Protein AF-A0A0F8YRE5-F1 (afdb_monomer_lite)

Organism: NCBI:txid412755

pLDDT: mean 84.56, std 7.19, range [59.12, 94.88]

Radius of gyration: 47.28 Å; chains: 1; bounding box: 78×90×131 Å

Sequence (341 aa):
KDYLSDVKKKIDQKIEFINRQISNKSKIPPINFKPQIKKIDDNLEVFDKQLSNINKKTQEIKELFKLKGIDDVDYNMDQVKIYQENIERHNYILNKIKRKQEKQRGIFPSLAGIVDKLLEKIENYKIKINEKWISVKDMNFQLLEQTEIHKDLIKNIEILPEIYFEKKEFYNQIKEFINKIKFRPRGEETTDMRLENTFNISDFKHFVSMIKNQPIITLENDDGEISLREFLTRSEYFNVNMEREFFKSLFKSRSLQKFCKIISKTTFLRKEIQTLSMGERGTLFLRIKLATAAFSLPFIYDQPEDDLDNNFIQNKLVPLFRKLKKYRQIIVATHNANIVV

Secondary structure (DSSP, 8-state):
-HHHHHHHHHHHHHHHHHHHHS-SS-PPPPP--HHHHHHHHHHHHHHHHHHHHHHHHHHHHHHHHHHTT---HHHHHHHHHHHHHHHHHHHHHHHHHHHHHHHHHHHHHHHHHHHHHHHHHHHHHHHHHHHHHHHHHT---SSHHHHHHHHHHHTTEEEEEEEEE-HHHHHHHHHHHB-TTTT--BTTB-HHHHHHHHH---SHHHHHHHHTT-S-EE-TTSSSEE-HHHHTT-GGGBSTT-HHHHHHHTT-HHHHHHHEEEEEEEEETTEEGGGS-HHHHHHHHHHHHHHHTTTSS-EEEE-HHHHS-HHHIIIIIHHHHHHHTTTS-EEEE-S-GGG--

Structure (mmCIF, N/CA/C/O backbone):
data_AF-A0A0F8YRE5-F1
#
_entry.id   AF-A0A0F8YRE5-F1
#
loop_
_atom_site.group_PDB
_atom_site.id
_atom_site.type_symbol
_atom_site.label_atom_id
_atom_site.label_alt_id
_atom_site.label_comp_id
_atom_site.label_asym_id
_atom_site.label_entity_id
_atom_site.label_seq_id
_atom_site.pdbx_PDB_ins_code
_atom_site.Cartn_x
_atom_site.Cartn_y
_atom_site.Cartn_z
_atom_site.occupancy
_atom_site.B_iso_or_equiv
_atom_site.auth_seq_id
_atom_site.auth_comp_id
_atom_site.auth_asym_id
_atom_site.auth_atom_id
_atom_site.pdbx_PDB_model_num
ATOM 1 N N . LYS A 1 1 ? 37.148 -33.859 -67.871 1.00 71.56 1 LYS A N 1
ATOM 2 C CA . LYS A 1 1 ? 37.691 -34.685 -68.981 1.00 71.56 1 LYS A CA 1
ATOM 3 C C . LYS A 1 1 ? 38.457 -35.894 -68.447 1.00 71.56 1 LYS A C 1
ATOM 5 O O . LYS A 1 1 ? 38.212 -36.995 -68.925 1.00 71.56 1 LYS A O 1
ATOM 10 N N . ASP A 1 2 ? 39.281 -35.717 -67.414 1.00 72.38 2 ASP A N 1
ATOM 11 C CA . ASP A 1 2 ? 40.135 -36.777 -66.845 1.00 72.38 2 ASP A CA 1
ATOM 12 C C . ASP A 1 2 ? 39.348 -37.986 -66.335 1.00 72.38 2 ASP A C 1
ATOM 14 O O . ASP A 1 2 ? 39.666 -39.119 -66.677 1.00 72.38 2 ASP A O 1
ATOM 18 N N . TYR A 1 3 ? 38.215 -37.750 -65.669 1.00 75.69 3 TYR A N 1
ATOM 19 C CA . TYR A 1 3 ? 37.340 -38.831 -65.209 1.00 75.69 3 TYR A CA 1
ATOM 20 C C . TYR A 1 3 ? 36.817 -39.732 -66.348 1.00 75.69 3 TYR A C 1
ATOM 22 O O . TYR A 1 3 ? 36.812 -40.953 -66.221 1.00 75.69 3 TYR A O 1
ATOM 30 N N . LEU A 1 4 ? 36.420 -39.159 -67.494 1.00 75.12 4 LEU A N 1
ATOM 31 C CA . LEU A 1 4 ? 35.963 -39.939 -68.658 1.00 75.12 4 LEU A CA 1
ATOM 32 C C . LEU A 1 4 ? 37.115 -40.723 -69.307 1.00 75.12 4 LEU A C 1
ATOM 34 O O . LEU A 1 4 ? 36.902 -41.830 -69.800 1.00 75.12 4 LEU A O 1
ATOM 38 N N . SER A 1 5 ? 38.330 -40.169 -69.282 1.00 73.62 5 SER A N 1
ATOM 39 C CA . SER A 1 5 ? 39.549 -40.842 -69.749 1.00 73.62 5 SER A CA 1
ATOM 40 C C . SER A 1 5 ? 39.898 -42.050 -68.870 1.00 73.62 5 SER A C 1
ATOM 42 O O . SER A 1 5 ? 40.194 -43.133 -69.380 1.00 73.62 5 SER A O 1
ATOM 44 N N . ASP A 1 6 ? 39.771 -41.908 -67.551 1.00 77.38 6 ASP A N 1
ATOM 45 C CA . ASP A 1 6 ? 40.033 -42.986 -66.596 1.00 77.38 6 ASP A CA 1
ATOM 46 C C . ASP A 1 6 ? 38.971 -44.088 -66.648 1.00 77.38 6 ASP A C 1
ATOM 48 O O . ASP A 1 6 ? 39.300 -45.277 -66.613 1.00 77.38 6 ASP A O 1
ATOM 52 N N . VAL A 1 7 ? 37.694 -43.716 -66.789 1.00 77.12 7 VAL A N 1
ATOM 53 C CA . VAL A 1 7 ? 36.597 -44.674 -66.990 1.00 77.12 7 VAL A CA 1
ATOM 54 C C . VAL A 1 7 ? 36.789 -45.440 -68.298 1.00 77.12 7 VAL A C 1
ATOM 56 O O . VAL A 1 7 ? 36.649 -46.663 -68.306 1.00 77.12 7 VAL A O 1
ATOM 59 N N . LYS A 1 8 ? 37.191 -44.757 -69.380 1.00 79.94 8 LYS A N 1
ATOM 60 C CA . LYS A 1 8 ? 37.532 -45.405 -70.650 1.00 79.94 8 LYS A CA 1
ATOM 61 C C . LYS A 1 8 ? 38.621 -46.455 -70.468 1.00 79.94 8 LYS A C 1
ATOM 63 O O . LYS A 1 8 ? 38.408 -47.602 -70.839 1.00 79.94 8 LYS A O 1
ATOM 68 N N . LYS A 1 9 ? 39.753 -46.093 -69.854 1.00 79.81 9 LYS A N 1
ATOM 69 C CA . LYS A 1 9 ? 40.869 -47.025 -69.623 1.00 79.81 9 LYS A CA 1
ATOM 70 C C . LYS A 1 9 ? 40.429 -48.261 -68.841 1.00 79.81 9 LYS A C 1
ATOM 72 O O . LYS A 1 9 ? 40.760 -49.375 -69.233 1.00 79.81 9 LYS A O 1
ATOM 77 N N . LYS A 1 10 ? 39.655 -48.079 -67.766 1.00 80.88 10 LYS A N 1
ATOM 78 C CA . LYS A 1 10 ? 39.171 -49.195 -66.937 1.00 80.88 10 LYS A CA 1
ATOM 79 C C . LYS A 1 10 ? 38.228 -50.127 -67.696 1.00 80.88 10 LYS A C 1
ATOM 81 O O . LYS A 1 10 ? 38.281 -51.338 -67.486 1.00 80.88 10 LYS A O 1
ATOM 86 N N . ILE A 1 11 ? 37.351 -49.589 -68.544 1.00 78.31 11 ILE A N 1
ATOM 87 C CA . ILE A 1 11 ? 36.409 -50.413 -69.308 1.00 78.31 11 ILE A CA 1
ATOM 88 C C . ILE A 1 11 ? 37.105 -51.078 -70.500 1.00 78.31 11 ILE A C 1
ATOM 90 O O . ILE A 1 11 ? 36.902 -52.270 -70.707 1.00 78.31 11 ILE A O 1
ATOM 94 N N . ASP A 1 12 ? 37.985 -50.373 -71.210 1.00 81.12 12 ASP A N 1
ATOM 95 C CA . ASP A 1 12 ? 38.761 -50.936 -72.320 1.00 81.12 12 ASP A CA 1
ATOM 96 C C . ASP A 1 12 ? 39.673 -52.081 -71.843 1.00 81.12 12 ASP A C 1
ATOM 98 O O . ASP A 1 12 ? 39.741 -53.115 -72.500 1.00 81.12 12 ASP A O 1
ATOM 102 N N . GLN A 1 13 ? 40.275 -51.977 -70.650 1.00 82.19 13 GLN A N 1
ATOM 103 C CA . GLN A 1 13 ? 41.026 -53.080 -70.028 1.00 82.19 13 GLN A CA 1
ATOM 104 C C . GLN A 1 13 ? 40.155 -54.316 -69.754 1.00 82.19 13 GLN A C 1
ATOM 106 O O . GLN A 1 13 ? 40.587 -55.449 -69.971 1.00 82.19 13 GLN A O 1
ATOM 111 N N . LYS A 1 14 ? 38.911 -54.117 -69.296 1.00 79.94 14 LYS A N 1
ATOM 112 C CA . LYS A 1 14 ? 37.954 -55.218 -69.095 1.00 79.94 14 LYS A CA 1
ATOM 113 C C . LYS A 1 14 ? 37.500 -55.820 -70.426 1.00 79.94 14 LYS A C 1
ATOM 115 O O . LYS A 1 14 ? 37.398 -57.039 -70.532 1.00 79.94 14 LYS A O 1
ATOM 120 N N . ILE A 1 15 ? 37.264 -54.986 -71.437 1.00 79.94 15 ILE A N 1
ATOM 121 C CA . ILE A 1 15 ? 36.920 -55.412 -72.798 1.00 79.94 15 ILE A CA 1
ATOM 122 C C . ILE A 1 15 ? 38.065 -56.231 -73.405 1.00 79.94 15 ILE A C 1
ATOM 124 O O . ILE A 1 15 ? 37.818 -57.290 -73.975 1.00 79.94 15 ILE A O 1
ATOM 128 N N . GLU A 1 16 ? 39.320 -55.807 -73.235 1.00 81.12 16 GLU A N 1
ATOM 129 C CA . GLU A 1 16 ? 40.496 -56.568 -73.667 1.00 81.12 16 GLU A CA 1
ATOM 130 C C . GLU A 1 16 ? 40.614 -57.916 -72.958 1.00 81.12 16 GLU A C 1
ATOM 132 O O . GLU A 1 16 ? 40.886 -58.921 -73.615 1.00 81.12 16 GLU A O 1
ATOM 137 N N . PHE A 1 17 ? 40.382 -57.961 -71.642 1.00 80.62 17 PHE A N 1
ATOM 138 C CA . PHE A 1 17 ? 40.386 -59.210 -70.882 1.00 80.62 17 PHE A CA 1
ATOM 139 C C . PHE A 1 17 ? 39.353 -60.208 -71.429 1.00 80.62 17 PHE A C 1
ATOM 141 O O . PHE A 1 17 ? 39.695 -61.356 -71.708 1.00 80.62 17 PHE A O 1
ATOM 148 N N . ILE A 1 18 ? 38.118 -59.754 -71.662 1.00 77.81 18 ILE A N 1
ATOM 149 C CA . ILE A 1 18 ? 37.036 -60.580 -72.219 1.00 77.81 18 ILE A CA 1
ATOM 150 C C . ILE A 1 18 ? 37.369 -61.015 -73.655 1.00 77.81 18 ILE A C 1
ATOM 152 O O . ILE A 1 18 ? 37.247 -62.188 -73.998 1.00 77.81 18 ILE A O 1
ATOM 156 N N . ASN A 1 19 ? 37.875 -60.104 -74.490 1.00 80.62 19 ASN A N 1
ATOM 157 C CA . ASN A 1 19 ? 38.243 -60.392 -75.878 1.00 80.62 19 ASN A CA 1
ATOM 158 C C . ASN A 1 19 ? 39.388 -61.407 -76.027 1.00 80.62 19 ASN A C 1
ATOM 160 O O . ASN A 1 19 ? 39.497 -62.028 -77.084 1.00 80.62 19 ASN A O 1
ATOM 164 N N . ARG A 1 20 ? 40.247 -61.581 -75.011 1.00 79.38 20 ARG A N 1
ATOM 165 C CA . ARG A 1 20 ? 41.299 -62.617 -74.997 1.00 79.38 20 ARG A CA 1
ATOM 166 C C . ARG A 1 20 ? 40.746 -64.024 -74.763 1.00 79.38 20 ARG A C 1
ATOM 168 O O . ARG A 1 20 ? 41.397 -64.984 -75.154 1.00 79.38 20 ARG A O 1
ATOM 175 N N . GLN A 1 21 ? 39.567 -64.145 -74.155 1.00 77.88 21 GLN A N 1
ATOM 176 C CA . GLN A 1 21 ? 38.924 -65.429 -73.859 1.00 77.88 21 GLN A CA 1
ATOM 177 C C . GLN A 1 21 ? 37.979 -65.909 -74.974 1.00 77.88 21 GLN A C 1
ATOM 179 O O . GLN A 1 21 ? 37.488 -67.032 -74.916 1.00 77.88 21 GLN A O 1
ATOM 184 N N . ILE A 1 22 ? 37.727 -65.088 -76.001 1.00 76.25 22 ILE A N 1
ATOM 185 C CA . ILE A 1 22 ? 36.799 -65.405 -77.094 1.00 76.25 22 ILE A CA 1
ATOM 186 C C . ILE A 1 22 ? 37.580 -65.886 -78.329 1.00 76.25 22 ILE A C 1
ATOM 188 O O . ILE A 1 22 ? 38.294 -65.116 -78.977 1.00 76.25 22 ILE A O 1
ATOM 192 N N . SER A 1 23 ? 37.409 -67.160 -78.696 1.00 59.12 23 SER A N 1
ATOM 193 C CA . SER A 1 23 ? 37.998 -67.771 -79.896 1.00 59.12 23 SER A CA 1
ATOM 194 C C . SER A 1 23 ? 37.224 -67.368 -81.158 1.00 59.12 23 SER A C 1
ATOM 196 O O . SER A 1 23 ? 36.213 -67.964 -81.504 1.00 59.12 23 SER A O 1
ATOM 198 N N . ASN A 1 24 ? 37.718 -66.314 -81.817 1.00 63.72 24 ASN A N 1
ATOM 199 C CA . ASN A 1 24 ? 37.440 -65.878 -83.192 1.00 63.72 24 ASN A CA 1
ATOM 200 C C . ASN A 1 24 ? 36.006 -66.086 -83.722 1.00 63.72 24 ASN A C 1
ATOM 202 O O . ASN A 1 24 ? 35.738 -67.078 -84.398 1.00 63.72 24 ASN A O 1
ATOM 206 N N . LYS A 1 25 ? 35.157 -65.053 -83.559 1.00 64.25 25 LYS A N 1
ATOM 207 C CA . LYS A 1 25 ? 34.390 -64.473 -84.692 1.00 64.25 25 LYS A CA 1
ATOM 208 C C . LYS A 1 25 ? 33.690 -63.122 -84.449 1.00 64.25 25 LYS A C 1
ATOM 210 O O . LYS A 1 25 ? 33.226 -62.543 -85.421 1.00 64.25 25 LYS A O 1
ATOM 215 N N . SER A 1 26 ? 33.689 -62.540 -83.243 1.00 62.50 26 SER A N 1
ATOM 216 C CA . SER A 1 26 ? 33.338 -61.112 -83.069 1.00 62.50 26 SER A CA 1
ATOM 217 C C . SER A 1 26 ? 33.895 -60.537 -81.760 1.00 62.50 26 SER A C 1
ATOM 219 O O . SER A 1 26 ? 33.387 -60.848 -80.686 1.00 62.50 26 SER A O 1
ATOM 221 N N . LYS A 1 27 ? 34.968 -59.735 -81.829 1.00 74.25 27 LYS A N 1
ATOM 222 C CA . LYS A 1 27 ? 35.550 -59.053 -80.655 1.00 74.25 27 LYS A CA 1
ATOM 223 C C . LYS A 1 27 ? 34.757 -57.788 -80.324 1.00 74.25 27 LYS A C 1
ATOM 225 O O . LYS A 1 27 ? 34.338 -57.065 -81.224 1.00 74.25 27 LYS A O 1
ATOM 230 N N . ILE A 1 28 ? 34.599 -57.497 -79.037 1.00 75.69 28 ILE A N 1
ATOM 231 C CA . ILE A 1 28 ? 33.934 -56.290 -78.540 1.00 75.69 28 ILE A CA 1
ATOM 232 C C . ILE A 1 28 ? 34.832 -55.073 -78.836 1.00 75.69 28 ILE A C 1
ATOM 234 O O . ILE A 1 28 ? 36.003 -55.086 -78.445 1.00 75.69 28 ILE A O 1
ATOM 238 N N . PRO A 1 29 ? 34.335 -54.024 -79.514 1.00 77.06 29 PRO A N 1
ATOM 239 C CA . PRO A 1 29 ? 35.121 -52.827 -79.786 1.00 77.06 29 PRO A CA 1
ATOM 240 C C . PRO A 1 29 ? 35.368 -52.004 -78.507 1.00 77.06 29 PRO A C 1
ATOM 242 O O . PRO A 1 29 ? 34.529 -52.007 -77.604 1.00 77.06 29 PRO A O 1
ATOM 245 N N . PRO A 1 30 ? 36.490 -51.265 -78.429 1.00 75.44 30 PRO A N 1
ATOM 246 C CA . PRO A 1 30 ? 36.768 -50.373 -77.308 1.00 75.44 30 PRO A CA 1
ATOM 247 C C . PRO A 1 30 ? 35.780 -49.202 -77.273 1.00 75.44 30 PRO A C 1
ATOM 249 O O . PRO A 1 30 ? 35.263 -48.757 -78.305 1.00 75.44 30 PRO A O 1
ATOM 252 N N . ILE A 1 31 ? 35.541 -48.661 -76.081 1.00 80.00 31 ILE A N 1
ATOM 253 C CA . ILE A 1 31 ? 34.603 -47.558 -75.891 1.00 80.00 31 ILE A CA 1
ATOM 254 C C . ILE A 1 31 ? 35.183 -46.263 -76.461 1.00 80.00 31 ILE A C 1
ATOM 256 O O . ILE A 1 31 ? 36.317 -45.858 -76.190 1.00 80.00 31 ILE A O 1
ATOM 260 N N . ASN A 1 32 ? 34.369 -45.550 -77.238 1.00 80.38 32 ASN A N 1
ATOM 261 C CA . ASN A 1 32 ? 34.767 -44.298 -77.861 1.00 80.38 32 ASN A CA 1
ATOM 262 C C . ASN A 1 32 ? 33.981 -43.102 -77.308 1.00 80.38 32 ASN A C 1
ATOM 264 O O . ASN A 1 32 ? 32.894 -42.793 -77.786 1.00 80.38 32 ASN A O 1
ATOM 268 N N . PHE A 1 33 ? 34.579 -42.379 -76.357 1.00 80.62 33 PHE A N 1
ATOM 269 C CA . PHE A 1 33 ? 34.038 -41.115 -75.837 1.00 80.62 33 PHE A CA 1
ATOM 270 C C . PHE A 1 33 ? 34.464 -39.866 -76.633 1.00 80.62 33 PHE A C 1
ATOM 272 O O . PHE A 1 33 ? 34.244 -38.745 -76.173 1.00 80.62 33 PHE A O 1
ATOM 279 N N . LYS A 1 34 ? 35.094 -40.009 -77.814 1.00 79.19 34 LYS A N 1
ATOM 280 C CA . LYS A 1 34 ? 35.514 -38.854 -78.637 1.00 79.19 34 LYS A CA 1
ATOM 281 C C . LYS A 1 34 ? 34.371 -37.862 -78.921 1.00 79.19 34 LYS A C 1
ATOM 283 O O . LYS A 1 34 ? 34.635 -36.667 -78.808 1.00 79.19 34 LYS A O 1
ATOM 288 N N . PRO A 1 35 ? 33.131 -38.288 -79.247 1.00 81.44 35 PRO A N 1
ATOM 289 C CA . PRO A 1 35 ? 32.030 -37.351 -79.488 1.00 81.44 35 PRO A CA 1
ATOM 290 C C . PRO A 1 35 ? 31.683 -36.506 -78.253 1.00 81.44 35 PRO A C 1
ATOM 292 O O . PRO A 1 35 ? 31.474 -35.301 -78.365 1.00 81.44 35 PRO A O 1
ATOM 295 N N . GLN A 1 36 ? 31.662 -37.123 -77.069 1.00 81.56 36 GLN A N 1
ATOM 296 C CA . GLN A 1 36 ? 31.321 -36.466 -75.807 1.00 81.56 36 GLN A CA 1
ATOM 297 C C . GLN A 1 36 ? 32.429 -35.514 -75.354 1.00 81.56 36 GLN A C 1
ATOM 299 O O . GLN A 1 36 ? 32.131 -34.400 -74.936 1.00 81.56 36 GLN A O 1
ATOM 304 N N . ILE A 1 37 ? 33.699 -35.920 -75.476 1.00 80.81 37 ILE A N 1
ATOM 305 C CA . ILE A 1 37 ? 34.841 -35.046 -75.172 1.00 80.81 37 ILE A CA 1
ATOM 306 C C . ILE A 1 37 ? 34.821 -33.833 -76.102 1.00 80.81 37 ILE A C 1
ATOM 308 O O . ILE A 1 37 ? 34.884 -32.713 -75.617 1.00 80.81 37 ILE A O 1
ATOM 312 N N . LYS A 1 38 ? 34.612 -34.034 -77.410 1.00 83.62 38 LYS A N 1
ATOM 313 C CA . LYS A 1 38 ? 34.511 -32.926 -78.366 1.00 83.62 38 LYS A CA 1
ATOM 314 C C . LYS A 1 38 ? 33.407 -31.933 -77.986 1.00 83.62 38 LYS A C 1
ATOM 316 O O . LYS A 1 38 ? 33.638 -30.735 -78.007 1.00 83.62 38 LYS A O 1
ATOM 321 N N . LYS A 1 39 ? 32.231 -32.414 -77.564 1.00 85.81 39 LYS A N 1
ATOM 322 C CA . LYS A 1 39 ? 31.138 -31.517 -77.162 1.00 85.81 39 LYS A CA 1
ATOM 323 C C . LYS A 1 39 ? 31.411 -30.769 -75.851 1.00 85.81 39 LYS A C 1
ATOM 325 O O . LYS A 1 39 ? 30.955 -29.641 -75.691 1.00 85.81 39 LYS A O 1
ATOM 330 N N . ILE A 1 40 ? 32.147 -31.382 -74.923 1.00 82.75 40 ILE A N 1
ATOM 331 C CA . ILE A 1 40 ? 32.626 -30.706 -73.708 1.00 82.75 40 ILE A CA 1
ATOM 332 C C . ILE A 1 40 ? 33.605 -29.590 -74.082 1.00 82.75 40 ILE A C 1
ATOM 334 O O . ILE A 1 40 ? 33.519 -28.506 -73.516 1.00 82.75 40 ILE A O 1
ATOM 338 N N . ASP A 1 41 ? 34.494 -29.839 -75.041 1.00 84.25 41 ASP A N 1
ATOM 339 C CA . ASP A 1 41 ? 35.491 -28.872 -75.507 1.00 84.25 41 ASP A CA 1
ATOM 340 C C . ASP A 1 41 ? 34.817 -27.677 -76.185 1.00 84.25 41 ASP A C 1
ATOM 342 O O . ASP A 1 41 ? 35.083 -26.541 -75.800 1.00 84.25 41 ASP A O 1
ATOM 346 N N . ASP A 1 42 ? 33.858 -27.934 -77.081 1.00 85.38 42 ASP A N 1
ATOM 347 C CA . ASP A 1 42 ? 33.055 -26.886 -77.721 1.00 85.38 42 ASP A CA 1
ATOM 348 C C . ASP A 1 42 ? 32.344 -26.000 -76.676 1.00 85.38 42 ASP A C 1
ATOM 350 O O . ASP A 1 42 ? 32.293 -24.778 -76.806 1.00 85.38 42 ASP A O 1
ATOM 354 N N . ASN A 1 43 ? 31.786 -26.601 -75.617 1.00 85.94 43 ASN A N 1
ATOM 355 C CA . ASN A 1 43 ? 31.097 -25.853 -74.562 1.00 85.94 43 ASN A CA 1
ATOM 356 C C . ASN A 1 43 ? 32.069 -25.044 -73.692 1.00 85.94 43 ASN A C 1
ATOM 358 O O . ASN A 1 43 ? 31.738 -23.928 -73.298 1.00 85.94 43 ASN A O 1
ATOM 362 N N . LEU A 1 44 ? 33.253 -25.587 -73.393 1.00 85.06 44 LEU A N 1
ATOM 363 C CA . LEU A 1 44 ? 34.293 -24.856 -72.668 1.00 85.06 44 LEU A CA 1
ATOM 364 C C . LEU A 1 44 ? 34.755 -23.635 -73.465 1.00 85.06 44 LEU A C 1
ATOM 366 O O . LEU A 1 44 ? 34.814 -22.552 -72.897 1.00 85.06 44 LEU A O 1
ATOM 370 N N . GLU A 1 45 ? 34.948 -23.758 -74.781 1.00 86.38 45 GLU A N 1
ATOM 371 C CA . GLU A 1 45 ? 35.277 -22.604 -75.628 1.00 86.38 45 GLU A CA 1
ATOM 372 C C . GLU A 1 45 ? 34.182 -21.527 -75.618 1.00 86.38 45 GLU A C 1
ATOM 374 O O . GLU A 1 45 ? 34.478 -20.329 -75.639 1.00 86.38 45 GLU A O 1
ATOM 379 N N . VAL A 1 46 ? 32.905 -21.925 -75.582 1.00 88.31 46 VAL A N 1
ATOM 380 C CA . VAL A 1 46 ? 31.787 -20.977 -75.457 1.00 88.31 46 VAL A CA 1
ATOM 381 C C . VAL A 1 46 ? 31.832 -20.259 -74.107 1.00 88.31 46 VAL A C 1
ATOM 383 O O . VAL A 1 46 ? 31.677 -19.036 -74.070 1.00 88.31 46 VAL A O 1
ATOM 386 N N . PHE A 1 47 ? 32.074 -20.982 -73.012 1.00 85.88 47 PHE A N 1
ATOM 387 C CA . PHE A 1 47 ? 32.189 -20.379 -71.683 1.00 85.88 47 PHE A CA 1
ATOM 388 C C . PHE A 1 47 ? 33.411 -19.469 -71.560 1.00 85.88 47 PHE A C 1
ATOM 390 O O . PHE A 1 47 ? 33.284 -18.372 -71.020 1.00 85.88 47 PHE A O 1
ATOM 397 N N . ASP A 1 48 ? 34.554 -19.854 -72.124 1.00 85.56 48 ASP A N 1
ATOM 398 C CA . ASP A 1 48 ? 35.768 -19.035 -72.127 1.00 85.56 48 ASP A CA 1
ATOM 399 C C . ASP A 1 48 ? 35.555 -17.733 -72.910 1.00 85.56 48 ASP A C 1
ATOM 401 O O . ASP A 1 48 ? 35.944 -16.653 -72.456 1.00 85.56 48 ASP A O 1
ATOM 405 N N . LYS A 1 49 ? 34.841 -17.792 -74.045 1.00 85.06 49 LYS A N 1
ATOM 406 C CA . LYS A 1 49 ? 34.426 -16.589 -74.786 1.00 85.06 49 LYS A CA 1
ATOM 407 C C . LYS A 1 49 ? 33.488 -15.701 -73.967 1.00 85.06 49 LYS A C 1
ATOM 409 O O . LYS A 1 49 ? 33.636 -14.479 -73.992 1.00 85.06 49 LYS A O 1
ATOM 414 N N . GLN A 1 50 ? 32.536 -16.281 -73.235 1.00 87.44 50 GLN A N 1
ATOM 415 C CA . GLN A 1 50 ? 31.634 -15.519 -72.364 1.00 87.44 50 GLN A CA 1
ATOM 416 C C . GLN A 1 50 ? 32.384 -14.858 -71.200 1.00 87.44 50 GLN A C 1
ATOM 418 O O . GLN A 1 50 ? 32.185 -13.669 -70.957 1.00 87.44 50 GLN A O 1
ATOM 423 N N . LEU A 1 51 ? 33.282 -15.586 -70.535 1.00 85.12 51 LEU A N 1
ATOM 424 C CA . LEU A 1 51 ? 34.150 -15.077 -69.470 1.00 85.12 51 LEU A CA 1
ATOM 425 C C . 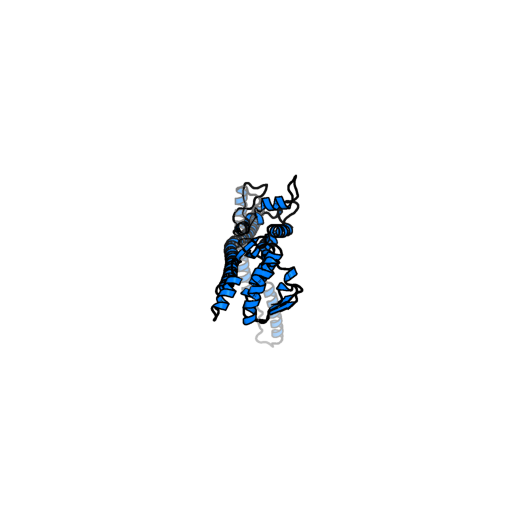LEU A 1 51 ? 35.045 -13.941 -69.963 1.00 85.12 51 LEU A C 1
ATOM 427 O O . LEU A 1 51 ? 35.124 -12.897 -69.320 1.00 85.12 51 LEU A O 1
ATOM 431 N N . SER A 1 52 ? 35.664 -14.106 -71.133 1.00 81.50 52 SER A N 1
ATOM 432 C CA . SER A 1 52 ? 36.481 -13.062 -71.754 1.00 81.50 52 SER A CA 1
ATOM 433 C C . SER A 1 52 ? 35.665 -11.796 -72.033 1.00 81.50 52 SER A C 1
ATOM 435 O O . SER A 1 52 ? 36.104 -10.693 -71.710 1.00 81.50 52 SER A O 1
ATOM 437 N N . ASN A 1 53 ? 34.440 -11.942 -72.548 1.00 84.44 53 ASN A N 1
ATOM 438 C CA . ASN A 1 53 ? 33.557 -10.808 -72.819 1.00 84.44 53 ASN A CA 1
ATOM 439 C C . ASN A 1 53 ? 33.107 -10.093 -71.531 1.00 84.44 53 ASN A C 1
ATOM 441 O O . ASN A 1 53 ? 33.057 -8.866 -71.487 1.00 84.44 53 ASN A O 1
ATOM 445 N N . ILE A 1 54 ? 32.807 -10.847 -70.469 1.00 82.38 54 ILE A N 1
ATOM 446 C CA . ILE A 1 54 ? 32.467 -10.282 -69.156 1.00 82.38 54 ILE A CA 1
ATOM 447 C C . ILE A 1 54 ? 33.662 -9.513 -68.587 1.00 82.38 54 ILE A C 1
ATOM 449 O O . ILE A 1 54 ? 33.507 -8.355 -68.214 1.00 82.38 54 ILE A O 1
ATOM 453 N N . ASN A 1 55 ? 34.857 -10.106 -68.601 1.00 79.44 55 ASN A N 1
ATOM 454 C CA . ASN A 1 55 ? 36.072 -9.463 -68.100 1.00 79.44 55 ASN A CA 1
ATOM 455 C C . ASN A 1 55 ? 36.401 -8.177 -68.861 1.00 79.44 55 ASN A C 1
ATOM 457 O O . ASN A 1 55 ? 36.772 -7.178 -68.245 1.00 79.44 55 ASN A O 1
ATOM 461 N N . LYS A 1 56 ? 36.211 -8.177 -70.185 1.00 81.81 56 LYS A N 1
ATOM 462 C CA . LYS A 1 56 ? 36.416 -6.989 -71.014 1.00 81.81 56 LYS A CA 1
ATOM 463 C C . LYS A 1 56 ? 35.450 -5.865 -70.634 1.00 81.81 56 LYS A C 1
ATOM 465 O O . LYS A 1 56 ? 35.889 -4.749 -70.385 1.00 81.81 56 LYS A O 1
ATOM 470 N N . LYS A 1 57 ? 34.158 -6.173 -70.475 1.00 80.31 57 LYS A N 1
ATOM 471 C CA . LYS A 1 57 ? 33.164 -5.201 -69.988 1.00 80.31 57 LYS A CA 1
ATOM 472 C C . LYS A 1 57 ? 33.499 -4.679 -68.590 1.00 80.31 57 LYS A C 1
ATOM 474 O O . LYS A 1 57 ? 33.341 -3.493 -68.325 1.00 80.31 57 LYS A O 1
ATOM 479 N N . THR A 1 58 ? 33.976 -5.538 -67.690 1.00 76.75 58 THR A N 1
ATOM 480 C CA . THR A 1 58 ? 34.414 -5.123 -66.351 1.00 76.75 58 THR A CA 1
ATOM 481 C C . THR A 1 58 ? 35.605 -4.164 -66.417 1.00 76.75 58 THR A C 1
ATOM 483 O O . THR A 1 58 ? 35.627 -3.186 -65.673 1.00 76.75 58 THR A O 1
ATOM 486 N N . GLN A 1 59 ? 36.569 -4.398 -67.312 1.00 77.88 59 GLN A N 1
ATOM 487 C CA . GLN A 1 59 ? 37.688 -3.477 -67.536 1.00 77.88 59 GLN A CA 1
ATOM 488 C C . GLN A 1 59 ? 37.228 -2.138 -68.120 1.00 77.88 59 GLN A C 1
ATOM 490 O O . GLN A 1 59 ? 37.597 -1.102 -67.577 1.00 77.88 59 GLN A O 1
ATOM 495 N N . GLU A 1 60 ? 36.362 -2.148 -69.137 1.00 80.25 60 GLU A N 1
ATOM 496 C CA . GLU A 1 60 ? 35.787 -0.928 -69.728 1.00 80.25 60 GLU A CA 1
ATOM 497 C C . GLU A 1 60 ? 35.065 -0.075 -68.669 1.00 80.25 60 GLU A C 1
ATOM 499 O O . GLU A 1 60 ? 35.229 1.143 -68.610 1.00 80.25 60 GLU A O 1
ATOM 504 N N . ILE A 1 61 ? 34.313 -0.715 -67.768 1.00 76.69 61 ILE A N 1
ATOM 505 C CA . ILE A 1 61 ? 33.649 -0.035 -66.649 1.00 76.69 61 ILE A CA 1
ATOM 506 C C . ILE A 1 61 ? 34.677 0.571 -65.681 1.00 76.69 61 ILE A C 1
ATOM 508 O O . ILE A 1 61 ? 34.528 1.727 -65.285 1.00 76.69 61 ILE A O 1
ATOM 512 N N . LYS A 1 62 ? 35.734 -0.166 -65.312 1.00 73.56 62 LYS A N 1
ATOM 513 C CA . LYS A 1 62 ? 36.803 0.348 -64.434 1.00 73.56 62 LYS A CA 1
ATOM 514 C C . LYS A 1 62 ? 37.534 1.541 -65.054 1.00 73.56 62 LYS A C 1
ATOM 516 O O . LYS A 1 62 ? 37.816 2.508 -64.352 1.00 73.56 62 LYS A O 1
ATOM 521 N N . GLU A 1 63 ? 37.799 1.510 -66.357 1.00 74.56 63 GLU A N 1
ATOM 522 C CA . GLU A 1 63 ? 38.414 2.628 -67.082 1.00 74.56 63 GLU A CA 1
ATOM 523 C C . GLU A 1 63 ? 37.501 3.861 -67.135 1.00 74.56 63 GLU A C 1
ATOM 525 O O . GLU A 1 63 ? 37.964 4.975 -66.892 1.00 74.56 63 GLU A O 1
ATOM 530 N N . LEU A 1 64 ? 36.193 3.680 -67.352 1.00 78.62 64 LEU A N 1
ATOM 531 C CA . LEU A 1 64 ? 35.207 4.768 -67.287 1.00 78.62 64 LEU A CA 1
ATOM 532 C C . LEU A 1 64 ? 35.170 5.452 -65.913 1.00 78.62 64 LEU A C 1
ATOM 534 O O . LEU A 1 64 ? 34.986 6.668 -65.836 1.00 78.62 64 LEU A O 1
ATOM 538 N N . PHE A 1 65 ? 35.336 4.693 -64.828 1.00 73.19 65 PHE A N 1
ATOM 539 C CA . PHE A 1 65 ? 35.419 5.251 -63.477 1.00 73.19 65 PHE A CA 1
ATOM 540 C C . PHE A 1 65 ? 36.745 5.982 -63.221 1.00 73.19 65 PHE A C 1
ATOM 542 O O . PHE A 1 65 ? 36.717 7.070 -62.641 1.00 73.19 65 PHE A O 1
ATOM 549 N N . LYS A 1 66 ? 37.873 5.471 -63.735 1.00 71.88 66 LYS A N 1
ATOM 550 C CA . LYS A 1 66 ? 39.167 6.178 -63.698 1.00 71.88 66 LYS A CA 1
ATOM 551 C C . LYS A 1 66 ? 39.120 7.512 -64.439 1.00 71.88 66 LYS A C 1
ATOM 553 O O . LYS A 1 66 ? 39.573 8.521 -63.911 1.00 71.88 66 LYS A O 1
ATOM 558 N N . LEU A 1 67 ? 38.488 7.558 -65.615 1.00 72.75 67 LEU A N 1
ATOM 559 C CA . LEU A 1 67 ? 38.286 8.797 -66.382 1.00 72.75 67 LEU A CA 1
ATOM 560 C C . LEU A 1 67 ? 37.448 9.845 -65.633 1.00 72.75 67 LEU A C 1
ATOM 562 O O . LEU A 1 67 ? 37.575 11.038 -65.893 1.00 72.75 67 LEU A O 1
ATOM 566 N N . LYS A 1 68 ? 36.602 9.411 -64.694 1.00 75.31 68 LYS A N 1
ATOM 567 C CA . LYS A 1 68 ? 35.821 10.285 -63.808 1.00 75.31 68 LYS A CA 1
ATOM 568 C C . LYS A 1 68 ? 36.553 10.647 -62.505 1.00 75.31 68 LYS A C 1
ATOM 570 O O . LYS A 1 68 ? 35.940 11.259 -61.635 1.00 75.31 68 LYS A O 1
ATOM 575 N N . GLY A 1 69 ? 37.835 10.294 -62.375 1.00 69.12 69 GLY A N 1
ATOM 576 C CA . GLY A 1 69 ? 38.686 10.633 -61.230 1.00 69.12 69 GLY A CA 1
ATOM 577 C C . GLY A 1 69 ? 38.597 9.669 -60.042 1.00 69.12 69 GLY A C 1
ATOM 578 O O . GLY A 1 69 ? 38.962 10.051 -58.935 1.00 69.12 69 GLY A O 1
ATOM 579 N N . ILE A 1 70 ? 38.088 8.444 -60.236 1.00 68.62 70 ILE A N 1
ATOM 580 C CA . ILE A 1 70 ? 38.005 7.413 -59.189 1.00 68.62 70 ILE A CA 1
ATOM 581 C C . ILE A 1 70 ? 39.019 6.309 -59.508 1.00 68.62 70 ILE A C 1
ATOM 583 O O . ILE A 1 70 ? 38.759 5.442 -60.342 1.00 68.62 70 ILE A O 1
ATOM 587 N N . ASP A 1 71 ? 40.176 6.348 -58.845 1.00 63.16 71 ASP A N 1
ATOM 588 C CA . ASP A 1 71 ? 41.315 5.478 -59.177 1.00 63.16 71 ASP A CA 1
ATOM 589 C C . ASP A 1 71 ? 41.167 4.028 -58.690 1.00 63.16 71 ASP A C 1
ATOM 591 O O . ASP A 1 71 ? 41.560 3.103 -59.408 1.00 63.16 71 ASP A O 1
ATOM 595 N N . ASP A 1 72 ? 40.571 3.815 -57.509 1.00 68.56 72 ASP A N 1
ATOM 596 C CA . ASP A 1 72 ? 40.494 2.497 -56.860 1.00 68.56 72 ASP A CA 1
ATOM 597 C C . ASP A 1 72 ? 39.044 2.033 -56.649 1.00 68.56 72 ASP A C 1
ATOM 599 O O . ASP A 1 72 ? 38.466 2.081 -55.560 1.00 68.56 72 ASP A O 1
ATOM 603 N N . VAL A 1 73 ? 38.398 1.662 -57.754 1.00 70.06 73 VAL A N 1
ATOM 604 C CA . VAL A 1 73 ? 36.986 1.247 -57.780 1.00 70.06 73 VAL A CA 1
ATOM 605 C C . VAL A 1 73 ? 36.757 -0.016 -56.952 1.00 70.06 73 VAL A C 1
ATOM 607 O O . VAL A 1 73 ? 35.741 -0.103 -56.273 1.00 70.06 73 VAL A O 1
ATOM 610 N N . ASP A 1 74 ? 37.690 -0.970 -56.973 1.00 69.00 74 ASP A N 1
ATOM 611 C CA . ASP A 1 74 ? 37.548 -2.231 -56.237 1.00 69.00 74 ASP A CA 1
ATOM 612 C C . ASP A 1 74 ? 37.555 -1.978 -54.725 1.00 69.00 74 ASP A C 1
ATOM 614 O O . ASP A 1 74 ? 36.621 -2.385 -54.033 1.00 69.00 74 ASP A O 1
ATOM 618 N N . TYR A 1 75 ? 38.524 -1.199 -54.229 1.00 72.94 75 TYR A N 1
ATOM 619 C CA . TYR A 1 75 ? 38.560 -0.798 -52.824 1.00 72.94 75 TYR A CA 1
ATOM 620 C C . TYR A 1 75 ? 37.300 -0.025 -52.416 1.00 72.94 75 TYR A C 1
ATOM 622 O O . TYR A 1 75 ? 36.697 -0.320 -51.386 1.00 72.94 75 TYR A O 1
ATOM 630 N N . ASN A 1 76 ? 36.851 0.937 -53.229 1.00 72.56 76 ASN A N 1
ATOM 631 C CA . ASN A 1 76 ? 35.641 1.706 -52.929 1.00 72.56 76 ASN A CA 1
ATOM 632 C C . ASN A 1 76 ? 34.381 0.831 -52.902 1.00 72.56 76 ASN A C 1
ATOM 634 O O . ASN A 1 76 ? 33.520 1.039 -52.050 1.00 72.56 76 ASN A O 1
ATOM 638 N N . MET A 1 77 ? 34.272 -0.157 -53.791 1.00 73.19 77 MET A N 1
ATOM 639 C CA . MET A 1 77 ? 33.153 -1.102 -53.808 1.00 73.19 77 MET A CA 1
ATOM 640 C C . MET A 1 77 ? 33.174 -2.036 -52.594 1.00 73.19 77 MET A C 1
ATOM 642 O O . MET A 1 77 ? 32.121 -2.274 -51.997 1.00 73.19 77 MET A O 1
ATOM 646 N N . ASP A 1 78 ? 34.354 -2.496 -52.174 1.00 75.94 78 ASP A N 1
ATOM 647 C CA . ASP A 1 78 ? 34.514 -3.259 -50.935 1.00 75.94 78 ASP A CA 1
ATOM 648 C C . ASP A 1 78 ? 34.144 -2.412 -49.709 1.00 75.94 78 ASP A C 1
ATOM 650 O O . ASP A 1 78 ? 33.404 -2.873 -48.838 1.00 75.94 78 ASP A O 1
ATOM 654 N N . GLN A 1 79 ? 34.562 -1.143 -49.666 1.00 74.56 79 GLN A N 1
ATOM 655 C CA . GLN A 1 79 ? 34.155 -0.212 -48.613 1.00 74.56 79 GLN A CA 1
ATOM 656 C C . GLN A 1 79 ? 32.643 0.033 -48.623 1.00 74.56 79 GLN A C 1
ATOM 658 O O . GLN A 1 79 ? 32.015 -0.027 -47.569 1.00 74.56 79 GLN A O 1
ATOM 663 N N . VAL A 1 80 ? 32.023 0.252 -49.788 1.00 78.69 80 VAL A N 1
ATOM 664 C CA . VAL A 1 80 ? 30.562 0.406 -49.912 1.00 78.69 80 VAL A CA 1
ATOM 665 C C . VAL A 1 80 ? 29.845 -0.824 -49.368 1.00 78.69 80 VAL A C 1
ATOM 667 O O . VAL A 1 80 ? 28.879 -0.675 -48.621 1.00 78.69 80 VAL A O 1
ATOM 670 N N . LYS A 1 81 ? 30.336 -2.029 -49.670 1.00 79.50 81 LYS A N 1
ATOM 671 C CA . LYS A 1 81 ? 29.780 -3.276 -49.140 1.00 79.50 81 LYS A CA 1
ATOM 672 C C . LYS A 1 81 ? 29.915 -3.359 -47.616 1.00 79.50 81 LYS A C 1
ATOM 674 O O . LYS A 1 81 ? 28.933 -3.648 -46.938 1.00 79.50 81 LYS A O 1
ATOM 679 N N . ILE A 1 82 ? 31.083 -3.025 -47.065 1.00 81.38 82 ILE A N 1
ATOM 680 C CA . ILE A 1 82 ? 31.311 -2.972 -45.611 1.00 81.38 82 ILE A CA 1
ATOM 681 C C . ILE A 1 82 ? 30.375 -1.951 -44.946 1.00 81.38 82 ILE A C 1
ATOM 683 O O . ILE A 1 82 ? 29.767 -2.239 -43.912 1.00 81.38 82 ILE A O 1
ATOM 687 N N . TYR A 1 83 ? 30.217 -0.761 -45.530 1.00 83.62 83 TYR A N 1
ATOM 688 C CA . TYR A 1 83 ? 29.303 0.256 -45.015 1.00 83.62 83 TYR A CA 1
ATOM 689 C C . TYR A 1 83 ? 27.844 -0.192 -45.101 1.00 83.62 83 TYR A C 1
ATOM 691 O O . TYR A 1 83 ? 27.108 0.017 -44.141 1.00 83.62 83 TYR A O 1
ATOM 699 N N . GLN A 1 84 ? 27.427 -0.849 -46.186 1.00 84.94 84 GLN A N 1
ATOM 700 C CA . GLN A 1 84 ? 26.084 -1.420 -46.318 1.00 84.94 84 GLN A CA 1
ATOM 701 C C . GLN A 1 84 ? 25.814 -2.476 -45.242 1.00 84.94 84 GLN A C 1
ATOM 703 O O . GLN A 1 84 ? 24.821 -2.366 -44.526 1.00 84.94 84 GLN A O 1
ATOM 708 N N . GLU A 1 85 ? 26.726 -3.431 -45.044 1.00 87.50 85 GLU A N 1
ATOM 709 C CA . GLU A 1 85 ? 26.607 -4.449 -43.993 1.00 87.50 85 GLU A CA 1
ATOM 710 C C . GLU A 1 85 ? 26.537 -3.818 -42.593 1.00 87.50 85 GLU A C 1
ATOM 712 O O . GLU A 1 85 ? 25.737 -4.224 -41.742 1.00 87.50 85 GLU A O 1
ATOM 717 N N . ASN A 1 86 ? 27.340 -2.782 -42.343 1.00 88.56 86 ASN A N 1
ATOM 718 C CA . ASN A 1 86 ? 27.288 -2.035 -41.093 1.00 88.56 86 ASN A CA 1
ATOM 719 C C . ASN A 1 86 ? 25.950 -1.306 -40.929 1.00 88.56 86 ASN A C 1
ATOM 721 O O . ASN A 1 86 ? 25.355 -1.381 -39.853 1.00 88.56 86 ASN A O 1
ATOM 725 N N . ILE A 1 87 ? 25.446 -0.631 -41.963 1.00 89.31 87 ILE A N 1
ATOM 726 C CA . ILE A 1 87 ? 24.149 0.059 -41.939 1.00 89.31 87 ILE A CA 1
ATOM 727 C C . ILE A 1 87 ? 23.022 -0.936 -41.650 1.00 89.31 87 ILE A C 1
ATOM 729 O O . ILE A 1 87 ? 22.182 -0.674 -40.789 1.00 89.31 87 ILE A O 1
ATOM 733 N N . GLU A 1 88 ? 23.023 -2.104 -42.292 1.00 90.38 88 GLU A N 1
ATOM 734 C CA . GLU A 1 88 ? 22.043 -3.163 -42.040 1.00 90.38 88 GLU A CA 1
ATOM 735 C C . GLU A 1 88 ? 22.086 -3.656 -40.589 1.00 90.38 88 GLU A C 1
ATOM 737 O O . GLU A 1 88 ? 21.041 -3.745 -39.933 1.00 90.38 88 GLU A O 1
ATOM 742 N N . ARG A 1 89 ? 23.284 -3.898 -40.036 1.00 89.38 89 ARG A N 1
ATOM 743 C CA . ARG A 1 89 ? 23.449 -4.271 -38.620 1.00 89.38 89 ARG A CA 1
ATOM 744 C C . ARG A 1 89 ? 22.915 -3.193 -37.678 1.00 89.38 89 ARG A C 1
ATOM 746 O O . ARG A 1 89 ? 22.176 -3.514 -36.743 1.00 89.38 89 ARG A O 1
ATOM 753 N N . HIS A 1 90 ? 23.245 -1.924 -37.914 1.00 89.38 90 HIS A N 1
ATOM 754 C CA . HIS A 1 90 ? 22.760 -0.815 -37.087 1.00 89.38 90 HIS A CA 1
ATOM 755 C C . HIS A 1 90 ? 21.238 -0.657 -37.195 1.00 89.38 90 HIS A C 1
ATOM 757 O O . HIS A 1 90 ? 20.571 -0.504 -36.172 1.00 89.38 90 HIS A O 1
ATOM 763 N N . ASN A 1 91 ? 20.666 -0.790 -38.394 1.00 90.38 91 ASN A N 1
ATOM 764 C CA . ASN A 1 91 ? 19.218 -0.764 -38.612 1.00 90.38 91 ASN A CA 1
ATOM 765 C C . ASN A 1 91 ? 18.504 -1.913 -37.891 1.00 90.38 91 ASN A C 1
ATOM 767 O O . ASN A 1 91 ? 17.453 -1.708 -37.277 1.00 90.38 91 ASN A O 1
ATOM 771 N N . TYR A 1 92 ? 19.086 -3.114 -37.894 1.00 90.44 92 TYR A N 1
ATOM 772 C CA . TYR A 1 92 ? 18.569 -4.244 -37.126 1.00 90.44 92 TYR A CA 1
ATOM 773 C C . TYR A 1 92 ? 18.564 -3.957 -35.615 1.00 90.44 92 TYR A C 1
ATOM 775 O O . TYR A 1 92 ? 17.552 -4.178 -34.938 1.00 90.44 92 TYR A O 1
ATOM 783 N N . ILE A 1 93 ? 19.661 -3.410 -35.080 1.00 88.75 93 ILE A N 1
ATOM 784 C CA . ILE A 1 93 ? 19.760 -3.013 -33.667 1.00 88.75 93 ILE A CA 1
ATOM 785 C C . ILE A 1 93 ? 18.734 -1.918 -33.340 1.00 88.75 93 ILE A C 1
ATOM 787 O O . ILE A 1 93 ? 18.012 -2.044 -32.348 1.00 88.75 93 ILE A O 1
ATOM 791 N N . LEU A 1 94 ? 18.601 -0.894 -34.188 1.00 90.25 94 LEU A N 1
ATOM 792 C CA . LEU A 1 94 ? 17.617 0.180 -34.033 1.00 90.25 94 LEU A CA 1
ATOM 793 C C . LEU A 1 94 ? 16.187 -0.362 -33.998 1.00 90.25 94 LEU A C 1
ATOM 795 O O . LEU A 1 94 ? 15.421 -0.001 -33.106 1.00 90.25 94 LEU A O 1
ATOM 799 N N . ASN A 1 95 ? 15.830 -1.280 -34.897 1.00 88.81 95 ASN A N 1
ATOM 800 C CA . ASN A 1 95 ? 14.513 -1.919 -34.885 1.00 88.81 95 ASN A CA 1
ATOM 801 C C . ASN A 1 95 ? 14.280 -2.746 -33.613 1.00 88.81 95 ASN A C 1
ATOM 803 O O . ASN A 1 95 ? 13.186 -2.723 -33.044 1.00 88.81 95 ASN A O 1
ATOM 807 N N . LYS A 1 96 ? 15.307 -3.441 -33.109 1.00 87.25 96 LYS A N 1
ATOM 808 C CA . LYS A 1 96 ? 15.234 -4.165 -31.830 1.00 87.25 96 LYS A CA 1
ATOM 809 C C . LYS A 1 96 ? 15.024 -3.212 -30.648 1.00 87.25 96 LYS A C 1
ATOM 811 O O . LYS A 1 96 ? 14.248 -3.536 -29.747 1.00 87.25 96 LYS A O 1
ATOM 816 N N . ILE A 1 97 ? 15.681 -2.050 -30.649 1.00 82.12 97 ILE A N 1
ATOM 817 C CA . ILE A 1 97 ? 15.503 -0.999 -29.636 1.00 82.12 97 ILE A CA 1
ATOM 818 C C . ILE A 1 97 ? 14.094 -0.406 -29.725 1.00 82.12 97 ILE A C 1
ATOM 820 O O . ILE A 1 97 ? 13.408 -0.374 -28.706 1.00 82.12 97 ILE A O 1
ATOM 824 N N . LYS A 1 98 ? 13.618 -0.039 -30.923 1.00 82.56 98 LYS A N 1
ATOM 825 C CA . LYS A 1 98 ? 12.256 0.479 -31.146 1.00 82.56 98 LYS A CA 1
ATOM 826 C C . LYS A 1 98 ? 11.189 -0.478 -30.616 1.00 82.56 98 LYS A C 1
ATOM 828 O O . LYS A 1 98 ? 10.369 -0.077 -29.798 1.00 82.56 98 LYS A O 1
ATOM 833 N N . ARG A 1 99 ? 11.266 -1.771 -30.958 1.00 79.75 99 ARG A N 1
ATOM 834 C CA . ARG A 1 99 ? 10.335 -2.794 -30.437 1.00 79.75 99 ARG A CA 1
ATOM 835 C C . ARG A 1 99 ? 10.363 -2.899 -28.910 1.00 79.75 99 ARG A C 1
ATOM 837 O O . ARG A 1 99 ? 9.327 -3.109 -28.282 1.00 79.75 99 ARG A O 1
ATOM 844 N N . LYS A 1 100 ? 11.540 -2.782 -28.283 1.00 77.94 100 LYS A N 1
ATOM 845 C CA . LYS A 1 100 ? 11.652 -2.760 -26.814 1.00 77.94 100 LYS A CA 1
ATOM 846 C C . LYS A 1 100 ? 11.043 -1.487 -26.218 1.00 77.94 100 LYS A C 1
ATOM 848 O O . LYS A 1 100 ? 10.343 -1.588 -25.215 1.00 77.94 100 LYS A O 1
ATOM 853 N N . GLN A 1 101 ? 11.266 -0.328 -26.835 1.00 73.19 101 GLN A N 1
ATOM 854 C CA . GLN A 1 101 ? 10.687 0.949 -26.411 1.00 73.19 101 GLN A CA 1
ATOM 855 C C . GLN A 1 101 ? 9.158 0.959 -26.538 1.00 73.19 101 GLN A C 1
ATOM 857 O O . GLN A 1 101 ? 8.483 1.436 -25.631 1.00 73.19 101 GLN A O 1
ATOM 862 N N . GLU A 1 102 ? 8.597 0.393 -27.609 1.00 72.88 102 GLU A N 1
ATOM 863 C CA . GLU A 1 102 ? 7.146 0.226 -27.779 1.00 72.88 102 GLU A CA 1
ATOM 864 C C . GLU A 1 102 ? 6.549 -0.667 -26.691 1.00 72.88 102 GLU A C 1
ATOM 866 O O . GLU A 1 102 ? 5.583 -0.277 -26.034 1.00 72.88 102 GLU A O 1
ATOM 871 N N . LYS A 1 103 ? 7.177 -1.819 -26.410 1.00 69.31 103 LYS A N 1
ATOM 872 C CA . LYS A 1 103 ? 6.778 -2.671 -25.279 1.00 69.31 103 LYS A CA 1
ATOM 873 C C . LYS A 1 103 ? 6.822 -1.904 -23.958 1.00 69.31 103 LYS A C 1
ATOM 875 O O . LYS A 1 103 ? 5.893 -2.009 -23.169 1.00 69.31 103 LYS A O 1
ATOM 880 N N . GLN A 1 104 ? 7.858 -1.098 -23.732 1.00 67.25 104 GLN A N 1
ATOM 881 C CA . GLN A 1 104 ? 8.003 -0.292 -22.519 1.00 67.25 104 GLN A CA 1
ATOM 882 C C . GLN A 1 104 ? 6.961 0.836 -22.422 1.00 67.25 104 GLN A C 1
ATOM 884 O O . GLN A 1 104 ? 6.485 1.134 -21.327 1.00 67.25 104 GLN A O 1
ATOM 889 N N . ARG A 1 105 ? 6.550 1.426 -23.555 1.00 65.44 105 ARG A N 1
ATOM 890 C CA . ARG A 1 105 ? 5.462 2.417 -23.626 1.00 65.44 105 ARG A CA 1
ATOM 891 C C . ARG A 1 105 ? 4.111 1.825 -23.218 1.00 65.44 105 ARG A C 1
ATOM 893 O O . ARG A 1 105 ? 3.338 2.539 -22.594 1.00 65.44 105 ARG A O 1
ATOM 900 N N . GLY A 1 106 ? 3.856 0.544 -23.498 1.00 65.62 106 GLY A N 1
ATOM 901 C CA . GLY A 1 106 ? 2.631 -0.155 -23.084 1.00 65.62 106 GLY A CA 1
ATOM 902 C C . GLY A 1 106 ? 2.573 -0.555 -21.601 1.00 65.62 106 GLY A C 1
ATOM 903 O O . GLY A 1 106 ? 1.488 -0.814 -21.082 1.00 65.62 106 GLY A O 1
ATOM 904 N N . ILE A 1 107 ? 3.710 -0.565 -20.892 1.00 69.06 107 ILE A N 1
ATOM 905 C CA . ILE A 1 107 ? 3.780 -0.997 -19.485 1.00 69.06 107 ILE A CA 1
ATOM 906 C C . ILE A 1 107 ? 3.049 -0.009 -18.561 1.00 69.06 107 ILE A C 1
ATOM 908 O O . ILE A 1 107 ? 2.203 -0.436 -17.785 1.00 69.06 107 ILE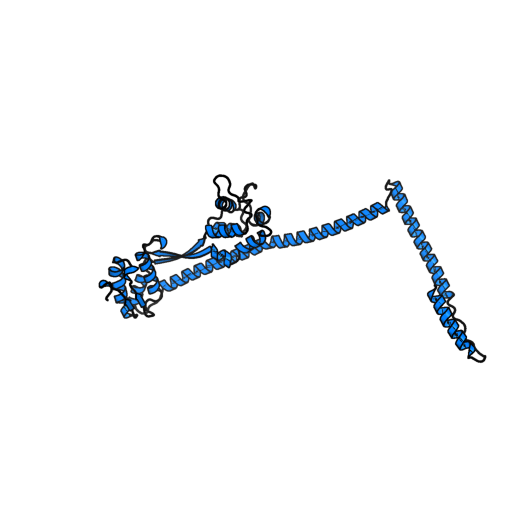 A O 1
ATOM 912 N N . PHE A 1 108 ? 3.291 1.302 -18.670 1.00 65.94 108 PHE A N 1
ATOM 913 C CA . PHE A 1 108 ? 2.659 2.315 -17.800 1.00 65.94 108 PHE A CA 1
ATOM 914 C C . PHE A 1 108 ? 1.128 2.425 -17.942 1.00 65.94 108 PHE A C 1
ATOM 916 O O . PHE A 1 108 ? 0.453 2.455 -16.915 1.00 65.94 108 PHE A O 1
ATOM 923 N N . PRO A 1 109 ? 0.541 2.383 -19.153 1.00 68.25 109 PRO A N 1
ATOM 924 C CA . PRO A 1 109 ? -0.910 2.270 -19.310 1.00 68.25 109 PRO A CA 1
ATOM 925 C C . PRO A 1 109 ? -1.483 1.001 -18.666 1.00 68.25 109 PRO A C 1
ATOM 927 O O . PRO A 1 109 ? -2.497 1.059 -17.977 1.00 68.25 109 PRO A O 1
ATOM 930 N N . SER A 1 110 ? -0.809 -0.147 -18.819 1.00 70.81 110 SER A N 1
ATOM 931 C CA . SER A 1 110 ? -1.244 -1.386 -18.158 1.00 70.81 110 SER A CA 1
ATOM 932 C C . SER A 1 110 ? -1.113 -1.319 -16.629 1.00 70.81 110 SER A C 1
ATOM 934 O O . SER A 1 110 ? -1.937 -1.879 -15.908 1.00 70.81 110 SER A O 1
ATOM 936 N N . LEU A 1 111 ? -0.115 -0.583 -16.128 1.00 71.31 111 LEU A N 1
ATOM 937 C CA . LEU A 1 111 ? 0.093 -0.328 -14.705 1.00 71.31 111 LEU A CA 1
ATOM 938 C C . LEU A 1 111 ? -0.975 0.579 -14.116 1.00 71.31 111 LEU A C 1
ATOM 940 O O . LEU A 1 111 ? -1.385 0.316 -12.994 1.00 71.31 111 LEU A O 1
ATOM 944 N N . ALA A 1 112 ? -1.464 1.580 -14.852 1.00 70.00 112 ALA A N 1
ATOM 945 C CA . ALA A 1 112 ? -2.602 2.381 -14.405 1.00 70.00 112 ALA A CA 1
ATOM 946 C C . ALA A 1 112 ? -3.798 1.472 -14.065 1.00 70.00 112 ALA A C 1
ATOM 948 O O . ALA A 1 112 ? -4.344 1.565 -12.970 1.00 70.00 112 ALA A O 1
ATOM 949 N N . GLY A 1 113 ? -4.082 0.471 -14.907 1.00 74.94 113 GLY A N 1
ATOM 950 C CA . GLY A 1 113 ? -5.100 -0.542 -14.611 1.00 74.94 113 GLY A CA 1
ATOM 951 C C . GLY A 1 113 ? -4.784 -1.433 -13.396 1.00 74.94 113 GLY A C 1
ATOM 952 O O . GLY A 1 113 ? -5.696 -1.879 -12.702 1.00 74.94 113 GLY A O 1
ATOM 953 N N . ILE A 1 114 ? -3.507 -1.698 -13.094 1.00 77.31 114 ILE A N 1
ATOM 954 C CA . ILE A 1 114 ? -3.099 -2.409 -11.865 1.00 77.31 114 ILE A CA 1
ATOM 955 C C . ILE A 1 114 ? -3.292 -1.518 -10.632 1.00 77.31 114 ILE A C 1
ATOM 957 O O . ILE A 1 114 ? -3.764 -2.006 -9.604 1.00 77.31 114 ILE A O 1
ATOM 961 N N . VAL A 1 115 ? -2.952 -0.230 -10.729 1.00 78.19 115 VAL A N 1
ATOM 962 C CA . VAL A 1 115 ? -3.191 0.765 -9.676 1.00 78.19 115 VAL A CA 1
ATOM 963 C C . VAL A 1 115 ? -4.681 0.866 -9.387 1.00 78.19 115 VAL A C 1
ATOM 965 O O . VAL A 1 115 ? -5.071 0.816 -8.227 1.00 78.19 115 VAL A O 1
ATOM 968 N N . ASP A 1 116 ? -5.520 0.932 -10.418 1.00 82.31 116 ASP A N 1
ATOM 969 C CA . ASP A 1 116 ? -6.968 1.014 -10.239 1.00 82.31 116 ASP A CA 1
ATOM 970 C C . ASP A 1 116 ? -7.522 -0.251 -9.564 1.00 82.31 116 ASP A C 1
ATOM 972 O O . ASP A 1 116 ? -8.290 -0.140 -8.614 1.00 82.31 116 ASP A O 1
ATOM 976 N N . LYS A 1 117 ? -7.036 -1.449 -9.922 1.00 83.00 117 LYS A N 1
ATOM 977 C CA . LYS A 1 117 ? -7.368 -2.697 -9.199 1.00 83.00 117 LYS A CA 1
ATOM 978 C C . LYS A 1 117 ? -6.898 -2.697 -7.743 1.00 83.00 117 LYS A C 1
ATOM 980 O O . LYS A 1 117 ? -7.532 -3.307 -6.882 1.00 83.00 117 LYS A O 1
ATOM 985 N N . LEU A 1 118 ? -5.754 -2.082 -7.451 1.00 81.12 118 LEU A N 1
ATOM 986 C CA . LEU A 1 118 ? -5.254 -1.934 -6.083 1.00 81.12 118 LEU A CA 1
ATOM 987 C C . LEU A 1 118 ? -6.177 -1.004 -5.287 1.00 81.12 118 LEU A C 1
ATOM 989 O O . LEU A 1 118 ? -6.574 -1.357 -4.177 1.00 81.12 118 LEU A O 1
ATOM 993 N N . LEU A 1 119 ? -6.562 0.133 -5.869 1.00 82.75 119 LEU A N 1
ATOM 994 C CA . LEU A 1 119 ? -7.515 1.070 -5.274 1.00 82.75 119 LEU A CA 1
ATOM 995 C C . LEU A 1 119 ? -8.879 0.413 -5.044 1.00 82.75 119 LEU A C 1
ATOM 997 O O . LEU A 1 119 ? -9.429 0.523 -3.954 1.00 82.75 119 LEU A O 1
ATOM 1001 N N . GLU A 1 120 ? -9.371 -0.355 -6.013 1.00 86.50 120 GLU A N 1
ATOM 1002 C CA . GLU A 1 120 ? -10.609 -1.126 -5.897 1.00 86.50 120 GLU A CA 1
ATOM 1003 C C . GLU A 1 120 ? -10.535 -2.139 -4.747 1.00 86.50 120 GLU A C 1
ATOM 1005 O O . GLU A 1 120 ? -11.460 -2.251 -3.945 1.00 86.50 120 GLU A O 1
ATOM 1010 N N . LYS A 1 121 ? -9.409 -2.851 -4.593 1.00 84.12 121 LYS A N 1
ATOM 1011 C CA . LYS A 1 121 ? -9.199 -3.737 -3.437 1.00 84.12 121 LYS A CA 1
ATOM 1012 C C . LYS A 1 121 ? -9.258 -2.973 -2.120 1.00 84.12 121 LYS A C 1
ATOM 1014 O O . LYS A 1 121 ? -9.864 -3.476 -1.176 1.00 84.12 121 LYS A O 1
ATOM 1019 N N . ILE A 1 122 ? -8.628 -1.802 -2.041 1.00 82.06 122 ILE A N 1
ATOM 1020 C CA . ILE A 1 122 ? -8.653 -0.973 -0.832 1.00 82.06 122 ILE A CA 1
ATOM 1021 C C . ILE A 1 122 ? -10.086 -0.548 -0.505 1.00 82.06 122 ILE A C 1
ATOM 1023 O O . ILE A 1 122 ? -10.517 -0.722 0.634 1.00 82.06 122 ILE A O 1
ATOM 1027 N N . GLU A 1 123 ? -10.841 -0.068 -1.491 1.00 84.50 123 GLU A N 1
ATOM 1028 C CA . GLU A 1 123 ? -12.244 0.316 -1.303 1.00 84.50 123 GLU A CA 1
ATOM 1029 C C . GLU A 1 123 ? -13.117 -0.874 -0.892 1.00 84.50 123 GLU A C 1
ATOM 1031 O O . GLU A 1 123 ? -13.861 -0.789 0.083 1.00 84.50 123 GLU A O 1
ATOM 1036 N N . ASN A 1 124 ? -12.937 -2.038 -1.516 1.00 87.31 124 ASN A N 1
ATOM 1037 C CA . ASN A 1 124 ? -13.632 -3.264 -1.121 1.00 87.31 124 ASN A CA 1
ATOM 1038 C C . ASN A 1 124 ? -13.340 -3.662 0.335 1.00 87.31 124 ASN A C 1
ATOM 1040 O O . ASN A 1 124 ? -14.222 -4.152 1.039 1.00 87.31 124 ASN A O 1
ATOM 1044 N N . TYR A 1 125 ? -12.114 -3.457 0.822 1.00 85.44 125 TYR A N 1
ATOM 1045 C CA . TYR A 1 125 ? -11.797 -3.678 2.234 1.00 85.44 125 TYR A CA 1
ATOM 1046 C C . TYR A 1 125 ? -12.470 -2.654 3.155 1.00 85.44 125 TYR A C 1
ATOM 1048 O O . TYR A 1 125 ? -12.947 -3.047 4.221 1.00 85.44 125 TYR A O 1
ATOM 1056 N N . LYS A 1 126 ? -12.553 -1.375 2.759 1.00 87.31 126 LYS A N 1
ATOM 1057 C CA . LYS A 1 126 ? -13.304 -0.363 3.521 1.00 87.31 126 LYS A CA 1
ATOM 1058 C C . LYS A 1 126 ? -14.782 -0.735 3.624 1.00 87.31 126 LYS A C 1
ATOM 1060 O O . LYS A 1 126 ? -15.324 -0.728 4.727 1.00 87.31 126 LYS A O 1
ATOM 1065 N N . ILE A 1 127 ? -15.396 -1.127 2.506 1.00 88.25 127 ILE A N 1
ATOM 1066 C CA . ILE A 1 127 ? -16.791 -1.584 2.452 1.00 88.25 127 ILE A CA 1
ATOM 1067 C C . ILE A 1 127 ? -16.996 -2.747 3.425 1.00 88.25 127 ILE A C 1
ATOM 1069 O O . ILE A 1 127 ? -17.852 -2.655 4.295 1.00 88.25 127 ILE A O 1
ATOM 1073 N N . LYS A 1 128 ? -16.134 -3.772 3.389 1.00 88.75 128 LYS A N 1
ATOM 1074 C CA . LYS A 1 128 ? -16.217 -4.921 4.310 1.00 88.75 128 LYS A CA 1
ATOM 1075 C C . LYS A 1 128 ? -16.131 -4.538 5.788 1.00 88.75 128 LYS A C 1
ATOM 1077 O O . LYS A 1 128 ? -16.792 -5.156 6.618 1.00 88.75 128 LYS A O 1
ATOM 1082 N N . ILE A 1 129 ? -15.283 -3.572 6.149 1.00 86.69 129 ILE A N 1
ATOM 1083 C CA . ILE A 1 129 ? -15.187 -3.088 7.537 1.00 86.69 129 ILE A CA 1
ATOM 1084 C C . ILE A 1 129 ? -16.485 -2.379 7.930 1.00 86.69 129 ILE A C 1
ATOM 1086 O O . ILE A 1 129 ? -17.015 -2.636 9.010 1.00 86.69 129 ILE A O 1
ATOM 1090 N N . ASN A 1 130 ? -17.008 -1.529 7.046 1.00 88.25 130 ASN A N 1
ATOM 1091 C CA . ASN A 1 130 ? -18.249 -0.804 7.280 1.00 88.25 130 ASN A CA 1
ATOM 1092 C C . ASN A 1 130 ? -19.454 -1.753 7.396 1.00 88.25 130 ASN A C 1
ATOM 1094 O O . ASN A 1 130 ? -20.216 -1.652 8.349 1.00 88.25 130 ASN A O 1
ATOM 1098 N N . GLU A 1 131 ? -19.580 -2.727 6.493 1.00 89.75 131 GLU A N 1
ATOM 1099 C CA . GLU A 1 131 ? -20.611 -3.772 6.536 1.00 89.75 131 GLU A CA 1
ATOM 1100 C C . GLU A 1 131 ? -20.549 -4.575 7.836 1.00 89.75 131 GLU A C 1
ATOM 1102 O O . GLU A 1 131 ? -21.573 -4.785 8.481 1.00 89.75 131 GLU A O 1
ATOM 1107 N N . LYS A 1 132 ? -19.347 -4.973 8.277 1.00 88.12 132 LYS A N 1
ATOM 1108 C CA . LYS A 1 132 ? -19.174 -5.640 9.575 1.00 88.12 132 LYS A CA 1
ATOM 1109 C C . LYS A 1 132 ? -19.639 -4.756 10.726 1.00 88.12 132 LYS A C 1
ATOM 1111 O O . LYS A 1 132 ? -20.322 -5.245 11.620 1.00 88.12 132 LYS A O 1
ATOM 1116 N N . TRP A 1 133 ? -19.302 -3.469 10.716 1.00 89.81 133 TRP A N 1
ATOM 1117 C CA . TRP A 1 133 ? -19.730 -2.562 11.775 1.00 89.81 133 TRP A CA 1
ATOM 1118 C C . TRP A 1 133 ? -21.246 -2.331 11.780 1.00 89.81 133 TRP A C 1
ATOM 1120 O O . TRP A 1 133 ? -21.859 -2.359 12.845 1.00 89.81 133 TRP A O 1
ATOM 1130 N N . ILE A 1 134 ? -21.864 -2.193 10.605 1.00 87.81 134 ILE A N 1
ATOM 1131 C CA . ILE A 1 134 ? -23.323 -2.123 10.449 1.00 87.81 134 ILE A CA 1
ATOM 1132 C C . ILE A 1 134 ? -23.974 -3.409 10.963 1.00 87.81 134 ILE A C 1
ATOM 1134 O O . ILE A 1 134 ? -24.908 -3.336 11.749 1.00 87.81 134 ILE A O 1
ATOM 1138 N N . SER A 1 135 ? -23.431 -4.582 10.622 1.00 88.44 135 SER A N 1
ATOM 1139 C CA . SER A 1 135 ? -23.967 -5.866 11.097 1.00 88.44 135 SER A CA 1
ATOM 1140 C C . SER A 1 135 ? -23.926 -6.007 12.619 1.00 88.44 135 SER A C 1
ATOM 1142 O O . SER A 1 135 ? -24.796 -6.650 13.197 1.00 88.44 135 SER A O 1
ATOM 1144 N N . VAL A 1 136 ? -22.939 -5.383 13.274 1.00 86.75 136 VAL A N 1
ATOM 1145 C CA . VAL A 1 136 ? -22.902 -5.297 14.734 1.00 86.75 136 VAL A CA 1
ATOM 1146 C C . VAL A 1 136 ? -23.992 -4.347 15.207 1.00 86.75 136 VAL A C 1
ATOM 1148 O O . VAL A 1 136 ? -24.785 -4.747 16.042 1.00 86.75 136 VAL A O 1
ATOM 1151 N N . LYS A 1 137 ? -24.085 -3.126 14.662 1.00 86.31 137 LYS A N 1
ATOM 1152 C CA . LYS A 1 137 ? -25.089 -2.124 15.070 1.00 86.31 137 LYS A CA 1
ATOM 1153 C C . LYS A 1 137 ? -26.532 -2.620 14.945 1.00 86.31 137 LYS A C 1
ATOM 1155 O O . LYS A 1 137 ? -27.314 -2.415 15.873 1.00 86.31 137 LYS A O 1
ATOM 1160 N N . ASP A 1 138 ? -26.831 -3.292 13.841 1.00 85.94 138 ASP A N 1
ATOM 1161 C CA . ASP A 1 138 ? -28.170 -3.731 13.452 1.00 85.94 138 ASP A CA 1
ATOM 1162 C C . ASP A 1 138 ? -28.415 -5.210 13.791 1.00 85.94 138 ASP A C 1
ATOM 1164 O O . ASP A 1 138 ? -29.229 -5.879 13.152 1.00 85.94 138 ASP A O 1
ATOM 1168 N N . MET A 1 139 ? -27.712 -5.753 14.795 1.00 84.56 139 MET A N 1
ATOM 1169 C CA . MET A 1 139 ? -28.031 -7.087 15.298 1.00 84.56 139 MET A CA 1
ATOM 1170 C C . MET A 1 139 ? -29.493 -7.147 15.750 1.00 84.56 139 MET A C 1
ATOM 1172 O O . MET A 1 139 ? -29.942 -6.370 16.598 1.00 84.56 139 MET A O 1
ATOM 1176 N N . ASN A 1 140 ? -30.221 -8.114 15.197 1.00 81.88 140 ASN A N 1
ATOM 1177 C CA . ASN A 1 140 ? -31.608 -8.372 15.550 1.00 81.88 140 ASN A CA 1
ATOM 1178 C C . ASN A 1 140 ? -31.679 -9.295 16.766 1.00 81.88 140 ASN A C 1
ATOM 1180 O O . ASN A 1 140 ? -31.114 -10.390 16.764 1.00 81.88 140 ASN A O 1
ATOM 1184 N N . PHE A 1 141 ? -32.433 -8.872 17.776 1.00 84.50 141 PHE A N 1
ATOM 1185 C CA . PHE A 1 141 ? -32.701 -9.659 18.974 1.00 84.50 141 PHE A CA 1
ATOM 1186 C C . PHE A 1 141 ? -34.197 -9.931 19.102 1.00 84.50 141 PHE A C 1
ATOM 1188 O O . PHE A 1 141 ? -35.025 -9.119 18.694 1.00 84.50 141 PHE A O 1
ATOM 1195 N N . GLN A 1 142 ? -34.547 -11.080 19.680 1.00 82.75 142 GLN A N 1
ATOM 1196 C CA . GLN A 1 142 ? -35.948 -11.473 19.870 1.00 82.75 142 GLN A CA 1
ATOM 1197 C C . GLN A 1 142 ? -36.634 -10.643 20.962 1.00 82.75 142 GLN A C 1
ATOM 1199 O O . GLN A 1 142 ? -37.836 -10.401 20.895 1.00 82.75 142 GLN A O 1
ATOM 1204 N N . LEU A 1 143 ? -35.874 -10.209 21.973 1.00 86.31 143 LEU A N 1
ATOM 1205 C CA . LEU A 1 143 ? -36.387 -9.471 23.123 1.00 86.31 143 LEU A CA 1
ATOM 1206 C C . LEU A 1 143 ? -36.056 -7.976 23.025 1.00 86.31 143 LEU A C 1
ATOM 1208 O O . LEU A 1 143 ? -34.938 -7.582 22.676 1.00 86.31 143 LEU A O 1
ATOM 1212 N N . LEU A 1 144 ? -37.011 -7.133 23.430 1.00 86.94 144 LEU A N 1
ATOM 1213 C CA . LEU A 1 144 ? -36.819 -5.681 23.492 1.00 86.94 144 LEU A CA 1
ATOM 1214 C C . LEU A 1 144 ? -35.684 -5.304 24.461 1.00 86.94 144 LEU A C 1
ATOM 1216 O O . LEU A 1 144 ? -34.822 -4.505 24.103 1.00 86.94 144 LEU A O 1
ATOM 1220 N N . GLU A 1 145 ? -35.615 -5.948 25.635 1.00 86.25 145 GLU A N 1
ATOM 1221 C CA . GLU A 1 145 ? -34.558 -5.706 26.636 1.00 86.25 145 GLU A CA 1
ATOM 1222 C C . GLU A 1 145 ? -33.157 -5.995 26.061 1.00 86.25 145 GLU A C 1
ATOM 1224 O O . GLU A 1 145 ? -32.218 -5.236 26.291 1.00 86.25 145 GLU A O 1
ATOM 1229 N N . GLN A 1 146 ? -33.011 -7.049 25.248 1.00 86.62 146 GLN A N 1
ATOM 1230 C CA . GLN A 1 146 ? -31.746 -7.377 24.576 1.00 86.62 146 GLN A CA 1
ATOM 1231 C C . GLN A 1 146 ? -31.343 -6.297 23.566 1.00 86.62 146 GLN A C 1
ATOM 1233 O O . GLN A 1 146 ? -30.181 -5.890 23.515 1.00 86.62 146 GLN A O 1
ATOM 1238 N N . THR A 1 147 ? -32.315 -5.782 22.812 1.00 86.50 147 THR A N 1
ATOM 1239 C CA . THR A 1 147 ? -32.097 -4.696 21.849 1.00 86.50 147 THR A CA 1
ATOM 1240 C C . THR A 1 147 ? -31.640 -3.412 22.545 1.00 86.50 147 THR A C 1
ATOM 1242 O O . THR A 1 147 ? -30.723 -2.741 22.071 1.00 86.50 147 THR A O 1
ATOM 1245 N N . GLU A 1 148 ? -32.232 -3.070 23.690 1.00 87.56 148 GLU A N 1
ATOM 1246 C CA . GLU A 1 148 ? -31.832 -1.903 24.484 1.00 87.56 148 GLU A CA 1
ATOM 1247 C C . GLU A 1 148 ? -30.428 -2.047 25.077 1.00 87.56 148 GLU A C 1
ATOM 1249 O O . GLU A 1 148 ? -29.629 -1.113 24.987 1.00 87.56 148 GLU A O 1
ATOM 1254 N N . ILE A 1 149 ? -30.100 -3.219 25.638 1.00 86.31 149 ILE A N 1
ATOM 1255 C CA . ILE A 1 149 ? -28.756 -3.515 26.157 1.00 86.31 149 ILE A CA 1
ATOM 1256 C C . ILE A 1 149 ? -27.721 -3.373 25.039 1.00 86.31 149 ILE A C 1
ATOM 1258 O O . ILE A 1 149 ? -26.695 -2.721 25.225 1.00 86.31 149 ILE A O 1
ATOM 1262 N N . HIS A 1 150 ? -27.995 -3.950 23.869 1.00 88.94 150 HIS A N 1
ATOM 1263 C CA . HIS A 1 150 ? -27.090 -3.869 22.732 1.00 88.94 150 HIS A CA 1
ATOM 1264 C C . HIS A 1 150 ? -26.899 -2.422 22.249 1.00 88.94 150 HIS A C 1
ATOM 1266 O O . HIS A 1 150 ? -25.763 -1.983 22.064 1.00 88.94 150 HIS A O 1
ATOM 1272 N N . LYS A 1 151 ? -27.984 -1.642 22.127 1.00 88.00 151 LYS A N 1
ATOM 1273 C CA . LYS A 1 151 ? -27.917 -0.209 21.786 1.00 88.00 151 LYS A CA 1
ATOM 1274 C C . LYS A 1 151 ? -27.086 0.588 22.791 1.00 88.00 151 LYS A C 1
ATOM 1276 O O . LYS A 1 151 ? -26.318 1.458 22.382 1.00 88.00 151 LYS A O 1
ATOM 1281 N N . ASP A 1 152 ? -27.201 0.293 24.086 1.00 87.38 152 ASP A N 1
ATOM 1282 C CA . ASP A 1 152 ? -26.377 0.935 25.111 1.00 87.38 152 ASP A CA 1
ATOM 1283 C C . ASP A 1 152 ? -24.901 0.534 24.981 1.00 87.38 152 ASP A C 1
ATOM 1285 O O . ASP A 1 152 ? -24.036 1.400 25.066 1.00 87.38 152 ASP A O 1
ATOM 1289 N N . LEU A 1 153 ? -24.580 -0.726 24.660 1.00 87.69 153 LEU A N 1
ATOM 1290 C CA . LEU A 1 153 ? -23.199 -1.182 24.443 1.00 87.69 153 LEU A CA 1
ATOM 1291 C C . LEU A 1 153 ? -22.496 -0.423 23.309 1.00 87.69 153 LEU A C 1
ATOM 1293 O O . LEU A 1 153 ? -21.365 0.019 23.501 1.00 87.69 153 LEU A O 1
ATOM 1297 N N . ILE A 1 154 ? -23.171 -0.196 22.180 1.00 90.44 154 ILE A N 1
ATOM 1298 C CA . ILE A 1 154 ? -22.603 0.490 21.000 1.00 90.44 154 ILE A CA 1
ATOM 1299 C C . ILE A 1 154 ? -22.698 2.024 21.056 1.00 90.44 154 ILE A C 1
ATOM 1301 O O . ILE A 1 154 ? -22.139 2.720 20.208 1.00 90.44 154 ILE A O 1
ATOM 1305 N N . LYS A 1 155 ? -23.418 2.582 22.035 1.00 89.06 155 LYS A N 1
ATOM 1306 C CA . LYS A 1 155 ? -23.683 4.024 22.127 1.00 89.06 155 LYS A CA 1
ATOM 1307 C C . LYS A 1 155 ? -22.395 4.852 22.158 1.00 89.06 155 LYS A C 1
ATOM 1309 O O . LYS A 1 155 ? -21.523 4.616 22.992 1.00 89.06 155 LYS A O 1
ATOM 1314 N N . ASN A 1 156 ? -22.330 5.897 21.334 1.00 89.88 156 ASN A N 1
ATOM 1315 C CA . ASN A 1 156 ? -21.176 6.800 21.216 1.00 89.88 156 ASN A CA 1
ATOM 1316 C C . ASN A 1 156 ? -19.877 6.114 20.757 1.00 89.88 156 ASN A C 1
ATOM 1318 O O . ASN A 1 156 ? -18.800 6.652 21.019 1.00 89.88 156 ASN A O 1
ATOM 1322 N N . ILE A 1 157 ? -19.974 4.941 20.123 1.00 91.50 157 ILE A N 1
ATOM 1323 C CA . ILE A 1 157 ? -18.862 4.271 19.453 1.00 91.50 157 ILE A CA 1
ATOM 1324 C C . ILE A 1 157 ? -19.065 4.442 17.950 1.00 91.50 157 ILE A C 1
ATOM 1326 O O . ILE A 1 157 ? -20.123 4.108 17.410 1.00 91.50 157 ILE A O 1
ATOM 1330 N N . GLU A 1 158 ? -18.047 4.939 17.262 1.00 90.44 158 GLU A N 1
ATOM 1331 C CA . GLU A 1 158 ? -18.012 4.959 15.803 1.00 90.44 158 GLU A CA 1
ATOM 1332 C C . GLU A 1 158 ? -16.736 4.280 15.335 1.00 90.44 158 GLU A C 1
ATOM 1334 O O . GLU A 1 158 ? -15.660 4.545 15.862 1.00 90.44 158 GLU A O 1
ATOM 1339 N N . ILE A 1 159 ? -16.866 3.389 14.356 1.00 89.88 159 ILE A N 1
ATOM 1340 C CA . ILE A 1 159 ? -15.752 2.686 13.735 1.00 89.88 159 ILE A CA 1
ATOM 1341 C C . ILE A 1 159 ? -15.843 2.976 12.245 1.00 89.88 159 ILE A C 1
ATOM 1343 O O . ILE A 1 159 ? -16.806 2.575 11.592 1.00 89.88 159 ILE A O 1
ATOM 1347 N N . LEU A 1 160 ? -14.856 3.695 11.724 1.00 87.06 160 LEU A N 1
ATOM 1348 C CA . LEU A 1 160 ? -14.765 4.065 10.321 1.00 87.06 160 LEU A CA 1
ATOM 1349 C C . LEU A 1 160 ? -13.470 3.506 9.730 1.00 87.06 160 LEU A C 1
ATOM 1351 O O . LEU A 1 160 ? -12.420 3.577 10.367 1.00 87.06 160 LEU A O 1
ATOM 1355 N N . PRO A 1 161 ? -13.506 2.931 8.523 1.00 87.88 161 PRO A N 1
ATOM 1356 C CA . PRO A 1 161 ? -12.291 2.491 7.864 1.00 87.88 161 PRO A CA 1
ATOM 1357 C C . PRO A 1 161 ? -11.490 3.699 7.365 1.00 87.88 161 PRO A C 1
ATOM 1359 O O . PRO A 1 161 ? -12.023 4.590 6.705 1.00 87.88 161 PRO A O 1
ATOM 1362 N N . GLU A 1 162 ? -10.190 3.703 7.629 1.00 87.56 162 GLU A N 1
ATOM 1363 C CA . GLU A 1 162 ? -9.267 4.752 7.203 1.00 87.56 162 GLU A CA 1
ATOM 1364 C C . GLU A 1 162 ? -8.011 4.131 6.586 1.00 87.56 162 GLU A C 1
ATOM 1366 O O . GLU A 1 162 ? -7.553 3.059 6.991 1.00 87.56 162 GLU A O 1
ATOM 1371 N N . ILE A 1 163 ? -7.457 4.801 5.575 1.00 88.88 163 ILE A N 1
ATOM 1372 C CA . ILE A 1 163 ? -6.162 4.425 5.013 1.00 88.88 163 ILE A CA 1
ATOM 1373 C C . ILE A 1 163 ? -5.089 5.111 5.849 1.00 88.88 163 ILE A C 1
ATOM 1375 O O . ILE A 1 163 ? -4.953 6.330 5.814 1.00 88.88 163 ILE A O 1
ATOM 1379 N N . TYR A 1 164 ? -4.312 4.314 6.567 1.00 90.38 164 TYR A N 1
ATOM 1380 C CA . TYR A 1 164 ? -3.134 4.771 7.276 1.00 90.38 164 TYR A CA 1
ATOM 1381 C C . TYR A 1 164 ? -1.906 4.648 6.378 1.00 90.38 164 TYR A C 1
ATOM 1383 O O . TYR A 1 164 ? -1.548 3.546 5.945 1.00 90.38 164 TYR A O 1
ATOM 1391 N N . PHE A 1 165 ? -1.270 5.788 6.111 1.00 93.38 165 PHE A N 1
ATOM 1392 C CA . PHE A 1 165 ? -0.024 5.868 5.363 1.00 93.38 165 PHE A CA 1
ATOM 1393 C C . PHE A 1 165 ? 1.137 6.206 6.301 1.00 93.38 165 PHE A C 1
ATOM 1395 O O . PHE A 1 165 ? 1.213 7.296 6.866 1.00 93.38 165 PHE A O 1
ATOM 1402 N N . GLU A 1 166 ? 2.058 5.266 6.466 1.00 94.25 166 GLU A N 1
ATOM 1403 C CA . GLU A 1 166 ? 3.213 5.394 7.344 1.00 94.25 166 GLU A CA 1
ATOM 1404 C C . GLU A 1 166 ? 4.396 5.986 6.568 1.00 94.25 166 GLU A C 1
ATOM 1406 O O . GLU A 1 166 ? 5.238 5.271 6.021 1.00 94.25 166 GLU A O 1
ATOM 1411 N N . LYS A 1 167 ? 4.450 7.324 6.519 1.00 94.44 167 LYS A N 1
ATOM 1412 C CA . LYS A 1 167 ? 5.455 8.100 5.769 1.00 94.44 167 LYS A CA 1
ATOM 1413 C C . LYS A 1 167 ? 6.892 7.627 6.027 1.00 94.44 167 LYS A C 1
ATOM 1415 O O . LYS A 1 167 ? 7.655 7.425 5.087 1.00 94.44 167 LYS A O 1
ATOM 1420 N N . LYS A 1 168 ? 7.262 7.420 7.295 1.00 93.38 168 LYS A N 1
ATOM 1421 C CA . LYS A 1 168 ? 8.624 7.008 7.680 1.00 93.38 168 LYS A CA 1
ATOM 1422 C C . LYS A 1 168 ? 9.007 5.652 7.085 1.00 93.38 168 LYS A C 1
ATOM 1424 O O . LYS A 1 168 ? 10.077 5.529 6.495 1.00 93.38 168 LYS A O 1
ATOM 1429 N N . GLU A 1 169 ? 8.122 4.662 7.184 1.00 94.38 169 GLU A N 1
ATOM 1430 C CA . GLU A 1 169 ? 8.354 3.326 6.621 1.00 94.38 169 GLU A CA 1
ATOM 1431 C C . GLU A 1 169 ? 8.445 3.351 5.096 1.00 94.38 169 GLU A C 1
ATOM 1433 O O . GLU A 1 169 ? 9.287 2.664 4.514 1.00 94.38 169 GLU A O 1
ATOM 1438 N N . PHE A 1 170 ? 7.641 4.194 4.442 1.00 94.88 170 PHE A N 1
ATOM 1439 C CA . PHE A 1 170 ? 7.736 4.403 3.001 1.00 94.88 170 PHE A CA 1
ATOM 1440 C C . PHE A 1 170 ? 9.138 4.883 2.594 1.00 94.88 170 PHE A C 1
ATOM 1442 O O . PHE A 1 170 ? 9.798 4.230 1.784 1.00 94.88 170 PHE A O 1
ATOM 1449 N N . TYR A 1 171 ? 9.643 5.968 3.192 1.00 94.50 171 TYR A N 1
ATOM 1450 C CA . TYR A 1 171 ? 10.975 6.485 2.855 1.00 94.50 171 TYR A CA 1
ATOM 1451 C C . TYR A 1 171 ? 12.107 5.550 3.280 1.00 94.50 171 TYR A C 1
ATOM 1453 O O . TYR A 1 171 ? 13.097 5.436 2.558 1.00 94.50 171 TYR A O 1
ATOM 1461 N N . ASN A 1 172 ? 11.970 4.834 4.399 1.00 93.38 172 ASN A N 1
ATOM 1462 C CA . ASN A 1 172 ? 12.932 3.804 4.791 1.00 93.38 172 ASN A CA 1
ATOM 1463 C C . ASN A 1 172 ? 13.054 2.715 3.723 1.00 93.38 172 ASN A C 1
ATOM 1465 O O . ASN A 1 172 ? 14.168 2.331 3.373 1.00 93.38 172 ASN A O 1
ATOM 1469 N N . GLN A 1 173 ? 11.933 2.289 3.139 1.00 92.50 173 GLN A N 1
ATOM 1470 C CA . GLN A 1 173 ? 11.947 1.347 2.028 1.00 92.50 173 GLN A CA 1
ATOM 1471 C C . GLN A 1 173 ? 12.597 1.951 0.772 1.00 92.50 173 GLN A C 1
ATOM 1473 O O . GLN A 1 173 ? 13.387 1.278 0.115 1.00 92.50 173 GLN A O 1
ATOM 1478 N N . ILE A 1 174 ? 12.313 3.214 0.432 1.00 92.19 174 ILE A N 1
ATOM 1479 C CA . ILE A 1 174 ? 12.943 3.887 -0.720 1.00 92.19 174 ILE A CA 1
ATOM 1480 C C . ILE A 1 174 ? 14.472 3.928 -0.582 1.00 92.19 174 ILE A C 1
ATOM 1482 O O . ILE A 1 174 ? 15.186 3.637 -1.546 1.00 92.19 174 ILE A O 1
ATOM 1486 N N . LYS A 1 175 ? 14.990 4.231 0.615 1.00 92.25 175 LYS A N 1
ATOM 1487 C CA . LYS A 1 175 ? 16.437 4.327 0.891 1.00 92.25 175 LYS A CA 1
ATOM 1488 C C . LYS A 1 175 ? 17.222 3.058 0.554 1.00 92.25 175 LYS A C 1
ATOM 1490 O O . LYS A 1 175 ? 18.424 3.154 0.312 1.00 92.25 175 LYS A O 1
ATOM 1495 N N . GLU A 1 176 ? 16.587 1.885 0.543 1.00 92.44 176 GLU A N 1
ATOM 1496 C CA . GLU A 1 176 ? 17.242 0.620 0.178 1.00 92.44 176 GLU A CA 1
ATOM 1497 C C . GLU A 1 176 ? 17.648 0.585 -1.308 1.00 92.44 176 GLU A C 1
ATOM 1499 O O . GLU A 1 176 ? 18.645 -0.040 -1.675 1.00 92.44 176 GLU A O 1
ATOM 1504 N N . PHE A 1 177 ? 16.913 1.291 -2.171 1.00 93.31 177 PHE A N 1
ATOM 1505 C CA . PHE A 1 177 ? 17.114 1.256 -3.623 1.00 93.31 177 PHE A CA 1
ATOM 1506 C C . PHE A 1 177 ? 17.880 2.461 -4.171 1.00 93.31 177 PHE A C 1
ATOM 1508 O O . PHE A 1 177 ? 18.420 2.394 -5.275 1.00 93.31 177 PHE A O 1
ATOM 1515 N N . ILE A 1 178 ? 17.913 3.557 -3.419 1.00 93.38 178 ILE A N 1
ATOM 1516 C CA . ILE A 1 178 ? 18.423 4.849 -3.869 1.00 93.38 178 ILE A CA 1
ATOM 1517 C C . ILE A 1 178 ? 19.923 5.013 -3.583 1.00 93.38 178 ILE A C 1
ATOM 1519 O O . ILE A 1 178 ? 20.440 4.567 -2.556 1.00 93.38 178 ILE A O 1
ATOM 1523 N N . ASN A 1 179 ? 20.615 5.710 -4.488 1.00 92.94 179 ASN A N 1
ATOM 1524 C CA . ASN A 1 179 ? 22.025 6.056 -4.366 1.00 92.94 179 ASN A CA 1
ATOM 1525 C C . ASN A 1 179 ? 22.254 7.104 -3.266 1.00 92.94 179 ASN A C 1
ATOM 1527 O O . ASN A 1 179 ? 22.090 8.308 -3.477 1.00 92.94 179 ASN A O 1
ATOM 1531 N N . LYS A 1 180 ? 22.725 6.659 -2.100 1.00 87.81 180 LYS A N 1
ATOM 1532 C CA . LYS A 1 180 ? 22.970 7.525 -0.934 1.00 87.81 180 LYS A CA 1
ATOM 1533 C C . LYS A 1 180 ? 23.968 8.660 -1.188 1.00 87.81 180 LYS A C 1
ATOM 1535 O O . LYS A 1 180 ? 23.906 9.666 -0.493 1.00 87.81 180 LYS A O 1
ATOM 1540 N N . ILE A 1 181 ? 24.857 8.546 -2.181 1.00 87.56 181 ILE A N 1
ATOM 1541 C CA . ILE A 1 181 ? 25.804 9.620 -2.524 1.00 87.56 181 ILE A CA 1
ATOM 1542 C C . ILE A 1 181 ? 25.055 10.823 -3.108 1.00 87.56 181 ILE A C 1
ATOM 1544 O O . ILE A 1 181 ? 25.338 11.963 -2.738 1.00 87.56 181 ILE A O 1
ATOM 1548 N N . LYS A 1 182 ? 24.065 10.581 -3.980 1.00 88.81 182 LYS A N 1
ATOM 1549 C CA . LYS A 1 182 ? 23.228 11.645 -4.558 1.00 88.81 182 LYS A CA 1
ATOM 1550 C C . LYS A 1 182 ? 22.375 12.333 -3.497 1.00 88.81 182 LYS A C 1
ATOM 1552 O O . LYS A 1 182 ? 22.213 13.547 -3.566 1.00 88.81 182 LYS A O 1
ATOM 1557 N N . PHE A 1 183 ? 21.944 11.589 -2.480 1.00 89.38 183 PHE A N 1
ATOM 1558 C CA . PHE A 1 183 ? 21.116 12.065 -1.364 1.00 89.38 183 PHE A CA 1
ATOM 1559 C C . PHE A 1 183 ? 21.908 12.288 -0.062 1.00 89.38 183 PHE A C 1
ATOM 1561 O O . PHE A 1 183 ? 21.350 12.235 1.034 1.00 89.38 183 PHE A O 1
ATOM 1568 N N . ARG A 1 184 ? 23.222 12.537 -0.146 1.00 88.25 184 ARG A N 1
ATOM 1569 C CA . ARG A 1 184 ? 24.042 12.838 1.038 1.00 88.25 184 ARG A CA 1
ATOM 1570 C C . ARG A 1 184 ? 23.547 14.103 1.763 1.00 88.25 184 ARG A C 1
ATOM 1572 O O . ARG A 1 184 ? 23.044 15.001 1.086 1.00 88.25 184 ARG A O 1
ATOM 1579 N N . PRO A 1 185 ? 23.710 14.221 3.087 1.00 89.06 185 PRO A N 1
ATOM 1580 C CA . PRO A 1 185 ? 23.348 15.441 3.806 1.00 89.06 185 PRO A CA 1
ATOM 1581 C C . PRO A 1 185 ? 24.085 16.667 3.247 1.00 89.06 185 PRO A C 1
ATOM 1583 O O . PRO A 1 185 ? 25.235 16.549 2.807 1.00 89.06 185 PRO A O 1
ATOM 1586 N N . ARG A 1 186 ? 23.437 17.837 3.256 1.00 86.81 186 ARG A N 1
ATOM 1587 C CA . ARG A 1 186 ? 24.025 19.100 2.782 1.00 86.81 186 ARG A CA 1
ATOM 1588 C C . ARG A 1 186 ? 23.547 20.259 3.655 1.00 86.81 186 ARG A C 1
ATOM 1590 O O . ARG A 1 186 ? 22.357 20.536 3.710 1.00 86.81 186 ARG A O 1
ATOM 1597 N N . GLY A 1 187 ? 24.483 20.951 4.307 1.00 86.00 187 GLY A N 1
ATOM 1598 C CA . GLY A 1 187 ? 24.135 22.012 5.257 1.00 86.00 187 GLY A CA 1
ATOM 1599 C C . GLY A 1 187 ? 23.292 21.454 6.405 1.00 86.00 187 GLY A C 1
ATOM 1600 O O . GLY A 1 187 ? 23.728 20.524 7.079 1.00 86.00 187 GLY A O 1
ATOM 1601 N N . GLU A 1 188 ? 22.088 21.996 6.584 1.00 86.69 188 GLU A N 1
ATOM 1602 C CA . GLU A 1 188 ? 21.119 21.559 7.600 1.00 86.69 188 GLU A CA 1
ATOM 1603 C C . GLU A 1 188 ? 20.199 20.418 7.123 1.00 86.69 188 GLU A C 1
ATOM 1605 O O . GLU A 1 188 ? 19.509 19.797 7.931 1.00 86.69 188 GLU A O 1
ATOM 1610 N N . GLU A 1 189 ? 20.187 20.093 5.825 1.00 89.56 189 GLU A N 1
ATOM 1611 C CA . GLU A 1 189 ? 19.309 19.054 5.288 1.00 89.56 189 GLU A CA 1
ATOM 1612 C C . GLU A 1 189 ? 19.885 17.653 5.503 1.00 89.56 189 GLU A C 1
ATOM 1614 O O . GLU A 1 189 ? 20.968 17.297 5.018 1.00 89.56 189 GLU A O 1
ATOM 1619 N N . THR A 1 190 ? 19.106 16.811 6.178 1.00 91.88 190 THR A N 1
ATOM 1620 C CA . THR A 1 190 ? 19.396 15.379 6.292 1.00 91.88 190 THR A CA 1
ATOM 1621 C C . THR A 1 190 ? 19.079 14.641 4.986 1.00 91.88 190 THR A C 1
ATOM 1623 O O . THR A 1 190 ? 18.313 15.114 4.146 1.00 91.88 190 THR A O 1
ATOM 1626 N N . THR A 1 191 ? 19.626 13.432 4.817 1.00 89.69 191 THR A N 1
ATOM 1627 C CA . THR A 1 191 ? 19.273 12.545 3.691 1.00 89.69 191 THR A CA 1
ATOM 1628 C C . THR A 1 191 ? 17.766 12.310 3.585 1.00 89.69 191 THR A C 1
ATOM 1630 O O . THR A 1 191 ? 17.228 12.252 2.481 1.00 89.69 191 THR A O 1
ATOM 1633 N N . ASP A 1 192 ? 17.085 12.205 4.723 1.00 91.38 192 ASP A N 1
ATOM 1634 C CA . ASP A 1 192 ? 15.645 11.971 4.792 1.00 91.38 192 ASP A CA 1
ATOM 1635 C C . ASP A 1 192 ? 14.875 13.177 4.263 1.00 91.38 192 ASP A C 1
ATOM 1637 O O . ASP A 1 192 ? 14.012 13.010 3.410 1.00 91.38 192 ASP A O 1
ATOM 1641 N N . MET A 1 193 ? 15.255 14.388 4.681 1.00 91.75 193 MET A N 1
ATOM 1642 C CA . MET A 1 193 ? 14.657 15.629 4.179 1.00 91.75 193 MET A CA 1
ATOM 1643 C C . MET A 1 193 ? 14.848 15.771 2.669 1.00 91.75 193 MET A C 1
ATOM 1645 O O . MET A 1 193 ? 13.895 16.074 1.961 1.00 91.75 193 MET A O 1
ATOM 1649 N N . ARG A 1 194 ? 16.043 15.463 2.148 1.00 92.88 194 ARG A N 1
ATOM 1650 C CA . ARG A 1 194 ? 16.297 15.519 0.699 1.00 92.88 194 ARG A CA 1
ATOM 1651 C C . ARG A 1 194 ? 15.448 14.516 -0.081 1.00 92.88 194 ARG A C 1
ATOM 1653 O O . ARG A 1 194 ? 14.951 14.849 -1.152 1.00 92.88 194 ARG A O 1
ATOM 1660 N N . LEU A 1 195 ? 15.255 13.302 0.441 1.00 92.94 195 LEU A N 1
ATOM 1661 C CA . LEU A 1 195 ? 14.348 12.321 -0.167 1.00 92.94 195 LEU A CA 1
ATOM 1662 C C . LEU A 1 195 ? 12.894 12.796 -0.122 1.00 92.94 195 LEU A C 1
ATOM 1664 O O . LEU A 1 195 ? 12.188 12.680 -1.120 1.00 92.94 195 LEU A O 1
ATOM 1668 N N . GLU A 1 196 ? 12.452 13.345 1.006 1.00 94.00 196 GLU A N 1
ATOM 1669 C CA . GLU A 1 196 ? 11.099 13.877 1.156 1.00 94.00 196 GLU A CA 1
ATOM 1670 C C . GLU A 1 196 ? 10.820 15.030 0.187 1.00 94.00 196 GLU A C 1
ATOM 1672 O O . GLU A 1 196 ? 9.805 14.987 -0.504 1.00 94.00 196 GLU A O 1
ATOM 1677 N N . ASN A 1 197 ? 11.750 15.980 0.064 1.00 91.62 197 ASN A N 1
ATOM 1678 C CA . ASN A 1 197 ? 11.680 17.097 -0.886 1.00 91.62 197 ASN A CA 1
ATOM 1679 C C . ASN A 1 197 ? 11.748 16.630 -2.350 1.00 91.62 197 ASN A C 1
ATOM 1681 O O . ASN A 1 197 ? 11.248 17.301 -3.245 1.00 91.62 197 ASN A O 1
ATOM 1685 N N . THR A 1 198 ? 12.380 15.480 -2.606 1.00 93.00 198 THR A N 1
ATOM 1686 C CA . THR A 1 198 ? 12.474 14.919 -3.959 1.00 93.00 198 THR A CA 1
ATOM 1687 C C . THR A 1 198 ? 11.182 14.233 -4.375 1.00 93.00 198 THR A C 1
ATOM 1689 O O . THR A 1 198 ? 10.718 14.430 -5.489 1.00 93.00 198 THR A O 1
ATOM 1692 N N . PHE A 1 199 ? 10.606 13.384 -3.521 1.00 93.81 199 PHE A N 1
ATOM 1693 C CA . PHE A 1 199 ? 9.427 12.594 -3.893 1.00 93.81 199 PHE A CA 1
ATOM 1694 C C . PHE A 1 199 ? 8.100 13.289 -3.575 1.00 93.81 199 PHE A C 1
ATOM 1696 O O . PHE A 1 199 ? 7.090 12.917 -4.164 1.00 93.81 199 PHE A O 1
ATOM 1703 N N . ASN A 1 200 ? 8.082 14.252 -2.647 1.00 93.06 200 ASN A N 1
ATOM 1704 C CA . ASN A 1 200 ? 6.896 15.009 -2.230 1.00 93.06 200 ASN A CA 1
ATOM 1705 C C . ASN A 1 200 ? 5.719 14.130 -1.765 1.00 93.06 200 ASN A C 1
ATOM 1707 O O . ASN A 1 200 ? 4.548 14.475 -1.916 1.00 93.06 200 ASN A O 1
ATOM 1711 N N . ILE A 1 201 ? 6.013 12.972 -1.161 1.00 94.50 201 ILE A N 1
ATOM 1712 C CA . ILE A 1 201 ? 4.992 12.044 -0.660 1.00 94.50 201 ILE A CA 1
ATOM 1713 C C . ILE A 1 201 ? 4.790 12.257 0.835 1.00 94.50 201 ILE A C 1
ATOM 1715 O O . ILE A 1 201 ? 5.652 11.918 1.651 1.00 94.50 201 ILE A O 1
ATOM 1719 N N . SER A 1 202 ? 3.629 12.803 1.188 1.00 92.94 202 SER A N 1
ATOM 1720 C CA . SER A 1 202 ? 3.203 13.003 2.578 1.00 92.94 202 SER A CA 1
ATOM 1721 C C . SER A 1 202 ? 2.080 12.056 3.004 1.00 92.94 202 SER A C 1
ATOM 1723 O O . SER A 1 202 ? 2.012 11.682 4.173 1.00 92.94 202 SER A O 1
ATOM 1725 N N . ASP A 1 203 ? 1.239 11.622 2.066 1.00 93.25 203 ASP A N 1
ATOM 1726 C CA . ASP A 1 203 ? 0.078 10.779 2.323 1.00 93.25 203 ASP A CA 1
ATOM 1727 C C . ASP A 1 203 ? -0.153 9.748 1.203 1.00 93.25 203 ASP A C 1
ATOM 1729 O O . ASP A 1 203 ? 0.571 9.671 0.202 1.00 93.25 203 ASP A O 1
ATOM 1733 N N . PHE A 1 204 ? -1.212 8.953 1.365 1.00 91.00 204 PHE A N 1
ATOM 1734 C CA . PHE A 1 204 ? -1.607 7.962 0.373 1.00 91.00 204 PHE A CA 1
ATOM 1735 C C . PHE A 1 204 ? -1.988 8.583 -0.982 1.00 91.00 204 PHE A C 1
ATOM 1737 O O . PHE A 1 204 ? -1.771 7.949 -2.013 1.00 91.00 204 PHE A O 1
ATOM 1744 N N . LYS A 1 205 ? -2.532 9.809 -1.017 1.00 91.88 205 LYS A N 1
ATOM 1745 C CA . LYS A 1 205 ? -2.931 10.464 -2.273 1.00 91.88 205 LYS A CA 1
ATOM 1746 C C . LYS A 1 205 ? -1.706 10.801 -3.116 1.00 91.88 205 LYS A C 1
ATOM 1748 O O . LYS A 1 205 ? -1.682 10.429 -4.284 1.00 91.88 205 LYS A O 1
ATOM 1753 N N . HIS A 1 206 ? -0.674 11.396 -2.518 1.00 94.00 206 HIS A N 1
ATOM 1754 C CA . HIS A 1 206 ? 0.589 11.676 -3.207 1.00 94.00 206 HIS A CA 1
ATOM 1755 C C . HIS A 1 206 ? 1.263 10.388 -3.693 1.00 94.00 206 HIS A C 1
ATOM 1757 O O . HIS A 1 206 ? 1.735 10.319 -4.827 1.00 94.00 206 HIS A O 1
ATOM 1763 N N . PHE A 1 207 ? 1.244 9.324 -2.880 1.00 92.94 207 PHE A N 1
ATOM 1764 C CA . PHE A 1 207 ? 1.734 8.014 -3.313 1.00 92.94 207 PHE A CA 1
ATOM 1765 C C . PHE A 1 207 ? 0.982 7.501 -4.554 1.00 92.94 207 PHE A C 1
ATOM 1767 O O . PHE A 1 207 ? 1.612 7.057 -5.516 1.00 92.94 207 PHE A O 1
ATOM 1774 N N . VAL A 1 208 ? -0.353 7.600 -4.564 1.00 90.38 208 VAL A N 1
ATOM 1775 C CA . VAL A 1 208 ? -1.187 7.224 -5.718 1.00 90.38 208 VAL A CA 1
ATOM 1776 C C . VAL A 1 208 ? -0.870 8.088 -6.941 1.00 90.38 208 VAL A C 1
ATOM 1778 O O . VAL A 1 208 ? -0.732 7.547 -8.038 1.00 90.38 208 VAL A O 1
ATOM 1781 N N . SER A 1 209 ? -0.700 9.400 -6.770 1.00 91.62 209 SER A N 1
ATOM 1782 C CA . SER A 1 209 ? -0.273 10.318 -7.833 1.00 91.62 209 SER A CA 1
ATOM 1783 C C . SER A 1 209 ? 1.052 9.883 -8.465 1.00 91.62 209 SER A C 1
ATOM 1785 O O . SER A 1 209 ? 1.135 9.770 -9.692 1.00 91.62 209 SER A O 1
ATOM 1787 N N . MET A 1 210 ? 2.046 9.516 -7.647 1.00 91.94 210 MET A N 1
ATOM 1788 C CA . MET A 1 210 ? 3.343 9.023 -8.122 1.00 91.94 210 MET A CA 1
ATOM 1789 C C . MET A 1 210 ? 3.195 7.763 -8.983 1.00 91.94 210 MET A C 1
ATOM 1791 O O . MET A 1 210 ? 3.708 7.697 -10.101 1.00 91.94 210 MET A O 1
ATOM 1795 N N . ILE A 1 211 ? 2.489 6.742 -8.482 1.00 89.44 211 ILE A N 1
ATOM 1796 C CA . ILE A 1 211 ? 2.346 5.457 -9.191 1.00 89.44 211 ILE A CA 1
ATOM 1797 C C . ILE A 1 211 ? 1.422 5.557 -10.413 1.00 89.44 211 ILE A C 1
ATOM 1799 O O . ILE A 1 211 ? 1.562 4.758 -11.338 1.00 89.44 211 ILE A O 1
ATOM 1803 N N . LYS A 1 212 ? 0.529 6.559 -10.461 1.00 87.19 212 LYS A N 1
ATOM 1804 C CA . LYS A 1 212 ? -0.226 6.957 -11.664 1.00 87.19 212 LYS A CA 1
ATOM 1805 C C . LYS A 1 212 ? 0.611 7.763 -12.662 1.00 87.19 212 LYS A C 1
ATOM 1807 O O . LYS A 1 212 ? 0.086 8.187 -13.688 1.00 87.19 212 LYS A O 1
ATOM 1812 N N . ASN A 1 213 ? 1.910 7.916 -12.403 1.00 88.88 213 ASN A N 1
ATOM 1813 C CA . ASN A 1 213 ? 2.857 8.621 -13.255 1.00 88.88 213 ASN A CA 1
ATOM 1814 C C . ASN A 1 213 ? 2.531 10.114 -13.437 1.00 88.88 213 ASN A C 1
ATOM 1816 O O . ASN A 1 213 ? 2.848 10.685 -14.480 1.00 88.88 213 ASN A O 1
ATOM 1820 N N . GLN A 1 214 ? 1.894 10.741 -12.444 1.00 90.12 214 GLN A N 1
ATOM 1821 C CA . GLN A 1 214 ? 1.766 12.196 -12.411 1.00 90.12 214 GLN A CA 1
ATOM 1822 C C . GLN A 1 214 ? 3.138 12.821 -12.103 1.00 90.12 214 GLN A C 1
ATOM 1824 O O . GLN A 1 214 ? 3.925 12.209 -11.370 1.00 90.12 214 GLN A O 1
ATOM 1829 N N . PRO A 1 215 ? 3.458 13.991 -12.680 1.00 92.31 215 PRO A N 1
ATOM 1830 C CA . PRO A 1 215 ? 4.678 14.709 -12.345 1.00 92.31 215 PRO A CA 1
ATOM 1831 C C . PRO A 1 215 ? 4.538 15.252 -10.923 1.00 92.31 215 PRO A C 1
ATOM 1833 O O . PRO A 1 215 ? 3.674 16.079 -10.680 1.00 92.31 215 PRO A O 1
ATOM 1836 N N . ILE A 1 216 ? 5.309 14.703 -9.983 1.00 93.81 216 ILE A N 1
ATOM 1837 C CA . ILE A 1 216 ? 5.362 15.177 -8.585 1.00 93.81 216 ILE A CA 1
ATOM 1838 C C . ILE A 1 216 ? 6.780 15.116 -7.998 1.00 93.81 216 ILE A C 1
ATOM 1840 O O . ILE A 1 216 ? 7.006 15.561 -6.875 1.00 93.81 216 ILE A O 1
ATOM 1844 N N . ILE A 1 217 ? 7.724 14.490 -8.715 1.00 94.06 217 ILE A N 1
ATOM 1845 C CA . ILE A 1 217 ? 9.093 14.279 -8.244 1.00 94.06 217 ILE A CA 1
ATOM 1846 C C . ILE A 1 217 ? 9.919 15.492 -8.662 1.00 94.06 217 ILE A C 1
ATOM 1848 O O . ILE A 1 217 ? 9.959 15.816 -9.843 1.00 94.06 217 ILE A O 1
ATOM 1852 N N . THR A 1 218 ? 10.615 16.131 -7.732 1.00 93.62 218 THR A N 1
ATOM 1853 C CA . THR A 1 218 ? 11.450 17.307 -8.002 1.00 93.62 218 THR A CA 1
ATOM 1854 C C . THR A 1 218 ? 12.921 16.934 -7.859 1.00 93.62 218 THR A C 1
ATOM 1856 O O . THR A 1 218 ? 13.350 16.466 -6.807 1.00 93.62 218 THR A O 1
ATOM 1859 N N . LEU A 1 219 ? 13.720 17.127 -8.911 1.00 89.75 219 LEU A N 1
ATOM 1860 C CA . LEU A 1 219 ? 15.170 16.915 -8.861 1.00 89.75 219 LEU A CA 1
ATOM 1861 C C . LEU A 1 219 ? 15.895 18.260 -8.867 1.00 89.75 219 LEU A C 1
ATOM 1863 O O . LEU A 1 219 ? 15.524 19.156 -9.609 1.00 89.75 219 LEU A O 1
ATOM 1867 N N . GLU A 1 220 ? 16.985 18.373 -8.106 1.00 80.75 220 GLU A N 1
ATOM 1868 C CA . GLU A 1 220 ? 17.756 19.625 -7.956 1.00 80.75 220 GLU A CA 1
ATOM 1869 C C . GLU A 1 220 ? 18.297 20.221 -9.271 1.00 80.75 220 GLU A C 1
ATOM 1871 O O . GLU A 1 220 ? 18.642 21.397 -9.301 1.00 80.75 220 GLU A O 1
ATOM 1876 N N . ASN A 1 221 ? 18.412 19.417 -10.334 1.00 76.12 221 ASN A N 1
ATOM 1877 C CA . ASN A 1 221 ? 19.002 19.824 -11.615 1.00 76.12 221 ASN A CA 1
ATOM 1878 C C . ASN A 1 221 ? 17.982 19.937 -12.761 1.00 76.12 221 ASN A C 1
ATOM 1880 O O . ASN A 1 221 ? 18.395 20.241 -13.877 1.00 76.12 221 ASN A O 1
ATOM 1884 N N . ASP A 1 222 ? 16.705 19.630 -12.520 1.00 79.56 222 ASP A N 1
ATOM 1885 C CA . ASP A 1 222 ? 15.661 19.694 -13.547 1.00 79.56 222 ASP A CA 1
ATOM 1886 C C . ASP A 1 222 ? 14.734 20.890 -13.256 1.00 79.56 222 ASP A C 1
ATOM 1888 O O . ASP A 1 222 ? 14.324 21.118 -12.117 1.00 79.56 222 ASP A O 1
ATOM 1892 N N . ASP A 1 223 ? 14.383 21.642 -14.302 1.00 77.31 223 ASP A N 1
ATOM 1893 C CA . ASP A 1 223 ? 13.410 22.734 -14.220 1.00 77.31 223 ASP A CA 1
ATOM 1894 C C . ASP A 1 223 ? 11.984 22.159 -14.196 1.00 77.31 223 ASP A C 1
ATOM 1896 O O . ASP A 1 223 ? 11.313 22.048 -15.224 1.00 77.31 223 ASP A O 1
ATOM 1900 N N . GLY A 1 224 ? 11.525 21.765 -13.006 1.00 87.25 224 GLY A N 1
ATOM 1901 C CA . GLY A 1 224 ? 10.143 21.357 -12.749 1.00 87.25 224 GLY A CA 1
ATOM 1902 C C . GLY A 1 224 ? 9.979 19.954 -12.162 1.00 87.25 224 GLY A C 1
ATOM 1903 O O . GLY A 1 224 ? 10.933 19.285 -11.765 1.00 87.25 224 GLY A O 1
ATOM 1904 N N . GLU A 1 225 ? 8.721 19.526 -12.072 1.00 93.81 225 GLU A N 1
ATOM 1905 C CA . GLU A 1 225 ? 8.345 18.202 -11.577 1.00 93.81 225 GLU A CA 1
ATOM 1906 C C . GLU A 1 225 ? 8.380 17.171 -12.709 1.00 93.81 225 GLU A C 1
ATOM 1908 O O . GLU A 1 225 ? 7.817 17.379 -13.785 1.00 93.81 225 GLU A O 1
ATOM 1913 N N . ILE A 1 226 ? 8.995 16.023 -12.442 1.00 93.50 226 ILE A N 1
ATOM 1914 C CA . ILE A 1 226 ? 9.092 14.899 -13.369 1.00 93.50 226 ILE A CA 1
ATOM 1915 C C . ILE A 1 226 ? 8.203 13.739 -12.923 1.00 93.50 226 ILE A C 1
ATOM 1917 O O . ILE A 1 226 ? 7.852 13.576 -11.746 1.00 93.50 226 ILE A O 1
ATOM 1921 N N . SER A 1 227 ? 7.836 12.893 -13.883 1.00 92.00 227 SER A N 1
ATOM 1922 C CA . SER A 1 227 ? 7.049 11.688 -13.615 1.00 92.00 227 SER A CA 1
ATOM 1923 C C . SER A 1 227 ? 7.906 10.538 -13.064 1.00 92.00 227 SER A C 1
ATOM 1925 O O . SER A 1 227 ? 9.115 10.464 -13.295 1.00 92.00 227 SER A O 1
ATOM 1927 N N . LEU A 1 228 ? 7.279 9.568 -12.384 1.00 90.81 228 LEU A N 1
ATOM 1928 C CA . LEU A 1 228 ? 7.961 8.350 -11.913 1.00 90.81 228 LEU A CA 1
ATOM 1929 C C . LEU A 1 228 ? 8.699 7.627 -13.052 1.00 90.81 228 LEU A C 1
ATOM 1931 O O . LEU A 1 228 ? 9.804 7.119 -12.869 1.00 90.81 228 LEU A O 1
ATOM 1935 N N . ARG A 1 229 ? 8.103 7.588 -14.245 1.00 88.12 229 ARG A N 1
ATOM 1936 C CA . ARG A 1 229 ? 8.707 7.006 -15.441 1.00 88.12 229 ARG A CA 1
ATOM 1937 C C . ARG A 1 229 ? 10.003 7.705 -15.825 1.00 88.12 229 ARG A C 1
ATOM 1939 O O . ARG A 1 229 ? 10.962 7.011 -16.144 1.00 88.12 229 ARG A O 1
ATOM 1946 N N . GLU A 1 230 ? 10.018 9.033 -15.832 1.00 89.56 230 GLU A N 1
ATOM 1947 C CA . GLU A 1 230 ? 11.222 9.814 -16.127 1.00 89.56 230 GLU A CA 1
ATOM 1948 C C . GLU A 1 230 ? 12.283 9.589 -15.057 1.00 89.56 230 GLU A C 1
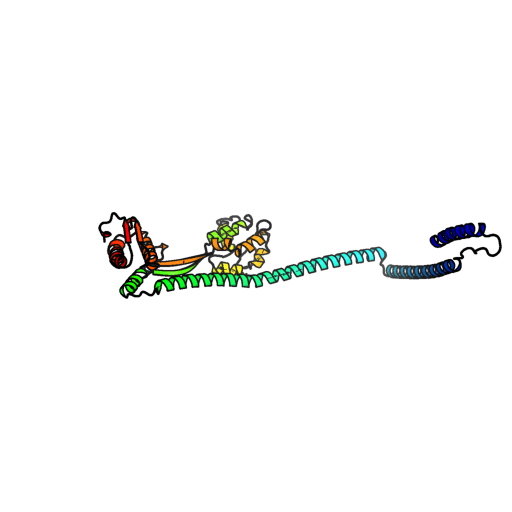ATOM 1950 O O . GLU A 1 230 ? 13.422 9.270 -15.396 1.00 89.56 230 GLU A O 1
ATOM 1955 N N . PHE A 1 231 ? 11.897 9.611 -13.779 1.00 91.88 231 PHE A N 1
ATOM 1956 C CA . PHE A 1 231 ? 12.809 9.338 -12.672 1.00 91.88 231 PHE A CA 1
ATOM 1957 C C . PHE A 1 231 ? 13.492 7.966 -12.803 1.00 91.88 231 PHE A C 1
ATOM 1959 O O . PHE A 1 231 ? 14.708 7.867 -12.679 1.00 91.88 231 PHE A O 1
ATOM 1966 N N . LEU A 1 232 ? 12.752 6.913 -13.168 1.00 89.50 232 LEU A N 1
ATOM 1967 C CA . LEU A 1 232 ? 13.305 5.566 -13.390 1.00 89.50 232 LEU A CA 1
ATOM 1968 C C . LEU A 1 232 ? 14.319 5.478 -14.542 1.00 89.50 232 LEU A C 1
ATOM 1970 O O . LEU A 1 232 ? 15.055 4.495 -14.619 1.00 89.50 232 LEU A O 1
ATOM 1974 N N . THR A 1 233 ? 14.357 6.456 -15.453 1.00 88.25 233 THR A N 1
ATOM 1975 C CA . THR A 1 233 ? 15.395 6.513 -16.499 1.00 88.25 233 THR A CA 1
ATOM 1976 C C . THR A 1 233 ? 16.709 7.110 -15.999 1.00 88.25 233 THR A C 1
ATOM 1978 O O . THR A 1 233 ? 17.751 6.871 -16.609 1.00 88.25 233 THR A O 1
ATOM 1981 N N . ARG A 1 234 ? 16.685 7.829 -14.869 1.00 89.00 234 ARG A N 1
ATOM 1982 C CA . ARG A 1 234 ? 17.848 8.463 -14.241 1.00 89.00 234 ARG A CA 1
ATOM 1983 C C . ARG A 1 234 ? 18.591 7.465 -13.345 1.00 89.00 234 ARG A C 1
ATOM 1985 O O . ARG A 1 234 ? 18.514 7.506 -12.116 1.00 89.00 234 ARG A O 1
ATOM 1992 N N . SER A 1 235 ? 19.290 6.519 -13.973 1.00 87.44 235 SER A N 1
ATOM 1993 C CA . SER A 1 235 ? 20.013 5.428 -13.291 1.00 87.44 235 SER A CA 1
ATOM 1994 C C . SER A 1 235 ? 20.984 5.891 -12.192 1.00 87.44 235 SER A C 1
ATOM 1996 O O . SER A 1 235 ? 21.219 5.170 -11.229 1.00 87.44 235 SER A O 1
ATOM 1998 N N . GLU A 1 236 ? 21.506 7.114 -12.285 1.00 90.62 236 GLU A N 1
ATOM 1999 C CA . GLU A 1 236 ? 22.442 7.715 -11.339 1.00 90.62 236 GLU A CA 1
ATOM 2000 C C . GLU A 1 236 ? 21.861 7.936 -9.932 1.00 90.62 236 GLU A C 1
ATOM 2002 O O . GLU A 1 236 ? 22.627 8.045 -8.968 1.00 90.62 236 GLU A O 1
ATOM 2007 N N . TYR A 1 237 ? 20.530 7.978 -9.800 1.00 91.81 237 TYR A N 1
ATOM 2008 C CA . TYR A 1 237 ? 19.828 8.112 -8.521 1.00 91.81 237 TYR A CA 1
ATOM 2009 C C . TYR A 1 237 ? 19.563 6.766 -7.837 1.00 91.81 237 TYR A C 1
ATOM 2011 O O . TYR A 1 237 ? 19.110 6.750 -6.694 1.00 91.81 237 TYR A O 1
ATOM 2019 N N . PHE A 1 238 ? 19.885 5.639 -8.472 1.00 94.19 238 PHE A N 1
ATOM 2020 C CA . PHE A 1 238 ? 19.679 4.303 -7.918 1.00 94.19 238 PHE A CA 1
ATOM 2021 C C . PHE A 1 238 ? 21.001 3.621 -7.574 1.00 94.19 238 PHE A C 1
ATOM 2023 O O . PHE A 1 238 ? 22.052 3.896 -8.152 1.00 94.19 238 PHE A O 1
ATOM 2030 N N . ASN A 1 239 ? 20.939 2.692 -6.624 1.00 92.81 239 ASN A N 1
ATOM 2031 C CA . ASN A 1 239 ? 21.997 1.707 -6.438 1.00 92.81 239 ASN A CA 1
ATOM 2032 C C . ASN A 1 239 ? 22.103 0.818 -7.695 1.00 92.81 239 ASN A C 1
ATOM 2034 O O . ASN A 1 239 ? 21.164 0.731 -8.488 1.00 92.81 239 ASN A O 1
ATOM 2038 N N . VAL A 1 240 ? 23.242 0.147 -7.884 1.00 90.69 240 VAL A N 1
ATOM 2039 C CA . VAL A 1 240 ? 23.557 -0.607 -9.113 1.00 90.69 240 VAL A CA 1
ATOM 2040 C C . VAL A 1 240 ? 22.426 -1.577 -9.498 1.00 90.69 240 VAL A C 1
ATOM 2042 O O . VAL A 1 240 ? 22.162 -2.537 -8.778 1.00 90.69 240 VAL A O 1
ATOM 2045 N N . ASN A 1 241 ? 21.791 -1.339 -10.653 1.00 85.94 241 ASN A N 1
ATOM 2046 C CA . ASN A 1 241 ? 20.675 -2.119 -11.215 1.00 85.94 241 ASN A CA 1
ATOM 2047 C C . ASN A 1 241 ? 19.412 -2.213 -10.323 1.00 85.94 241 ASN A C 1
ATOM 2049 O O . ASN A 1 241 ? 18.632 -3.165 -10.449 1.00 85.94 241 ASN A O 1
ATOM 2053 N N . MET A 1 242 ? 19.198 -1.262 -9.408 1.00 90.62 242 MET A N 1
ATOM 2054 C CA . MET A 1 242 ? 18.085 -1.294 -8.448 1.00 90.62 242 MET A CA 1
ATOM 2055 C C . MET A 1 242 ? 16.823 -0.560 -8.913 1.00 90.62 242 MET A C 1
ATOM 2057 O O . MET A 1 242 ? 15.779 -0.712 -8.281 1.00 90.62 242 MET A O 1
ATOM 2061 N N . GLU A 1 243 ? 16.848 0.154 -10.040 1.00 89.31 243 GLU A N 1
ATOM 2062 C CA . GLU A 1 243 ? 15.696 0.895 -10.573 1.00 89.31 243 GLU A CA 1
ATOM 2063 C C . GLU A 1 243 ? 14.480 -0.014 -10.825 1.00 89.31 243 GLU A C 1
ATOM 2065 O O . GLU A 1 243 ? 13.333 0.332 -10.527 1.00 89.31 243 GLU A O 1
ATOM 2070 N N . ARG A 1 244 ? 14.725 -1.243 -11.296 1.00 85.88 244 ARG A N 1
ATOM 2071 C CA . ARG A 1 244 ? 13.665 -2.235 -11.528 1.00 85.88 244 ARG A CA 1
ATOM 2072 C C . ARG A 1 244 ? 13.098 -2.797 -10.233 1.00 85.88 244 ARG A C 1
ATOM 2074 O O . ARG A 1 244 ? 11.895 -3.042 -10.161 1.00 85.88 244 ARG A O 1
ATOM 2081 N N . GLU A 1 245 ? 13.941 -3.052 -9.235 1.00 89.06 245 GLU A N 1
ATOM 2082 C CA . GLU A 1 245 ? 13.478 -3.581 -7.950 1.00 89.06 245 GLU A CA 1
ATOM 2083 C C . GLU A 1 245 ? 12.751 -2.515 -7.136 1.00 89.06 245 GLU A C 1
ATOM 2085 O O . GLU A 1 245 ? 11.701 -2.830 -6.576 1.00 89.06 245 GLU A O 1
ATOM 2090 N N . PHE A 1 246 ? 13.216 -1.261 -7.178 1.00 91.88 246 PHE A N 1
ATOM 2091 C CA . PHE A 1 246 ? 12.481 -0.108 -6.663 1.00 91.88 246 PHE A CA 1
ATOM 2092 C C . PHE A 1 246 ? 11.079 -0.072 -7.259 1.00 91.88 246 PHE A C 1
ATOM 2094 O O . PHE A 1 246 ? 10.098 -0.151 -6.519 1.00 91.88 246 PHE A O 1
ATOM 2101 N N . PHE A 1 247 ? 10.986 -0.066 -8.593 1.00 88.56 247 PHE A N 1
ATOM 2102 C CA . PHE A 1 247 ? 9.711 -0.022 -9.294 1.00 88.56 247 PHE A CA 1
ATOM 2103 C C . PHE A 1 247 ? 8.784 -1.171 -8.881 1.00 88.56 247 PHE A C 1
ATOM 2105 O O . PHE A 1 247 ? 7.639 -0.942 -8.502 1.00 88.56 247 PHE A O 1
ATOM 2112 N N . LYS A 1 248 ? 9.281 -2.415 -8.875 1.00 86.94 248 LYS A N 1
ATOM 2113 C CA . LYS A 1 248 ? 8.491 -3.571 -8.423 1.00 86.94 248 LYS A CA 1
ATOM 2114 C C . LYS A 1 248 ? 8.056 -3.436 -6.961 1.00 86.94 248 LYS A C 1
ATOM 2116 O O . LYS A 1 248 ? 6.960 -3.877 -6.620 1.00 86.94 248 LYS A O 1
ATOM 2121 N N . SER A 1 249 ? 8.896 -2.872 -6.093 1.00 88.69 249 SER A N 1
ATOM 2122 C CA . SER A 1 249 ? 8.604 -2.729 -4.662 1.00 88.69 249 SER A CA 1
ATOM 2123 C C . SER A 1 249 ? 7.373 -1.858 -4.388 1.00 88.69 249 SER A C 1
ATOM 2125 O O . SER A 1 249 ? 6.661 -2.124 -3.423 1.00 88.69 249 SER A O 1
ATOM 2127 N N . LEU A 1 250 ? 7.062 -0.907 -5.277 1.00 88.25 250 LEU A N 1
ATOM 2128 C CA . LEU A 1 250 ? 5.882 -0.041 -5.173 1.00 88.25 250 LEU A CA 1
ATOM 2129 C C . LEU A 1 250 ? 4.560 -0.808 -5.349 1.00 88.25 250 LEU A C 1
ATOM 2131 O O . LEU A 1 250 ? 3.523 -0.346 -4.889 1.00 88.25 250 LEU A O 1
ATOM 2135 N N . PHE A 1 251 ? 4.589 -1.989 -5.981 1.00 83.88 251 PHE A N 1
ATOM 2136 C CA . PHE A 1 251 ? 3.393 -2.792 -6.283 1.00 83.88 251 PHE A CA 1
ATOM 2137 C C . PHE A 1 251 ? 3.379 -4.161 -5.587 1.00 83.88 251 PHE A C 1
ATOM 2139 O O . PHE A 1 251 ? 2.367 -4.866 -5.612 1.00 83.88 251 PHE A O 1
ATOM 2146 N N . LYS A 1 252 ? 4.485 -4.578 -4.955 1.00 85.31 252 LYS A N 1
ATOM 2147 C CA . LYS A 1 252 ? 4.547 -5.836 -4.194 1.00 85.31 252 LYS A CA 1
ATOM 2148 C C . LYS A 1 252 ? 3.671 -5.718 -2.940 1.00 85.31 252 LYS A C 1
ATOM 2150 O O . LYS A 1 252 ? 3.922 -4.876 -2.083 1.00 85.31 252 LYS A O 1
ATOM 2155 N N . SER A 1 253 ? 2.706 -6.629 -2.771 1.00 81.25 253 SER A N 1
ATOM 2156 C CA . SER A 1 253 ? 1.779 -6.629 -1.620 1.00 81.25 253 SER A CA 1
ATOM 2157 C C . SER A 1 253 ? 2.490 -6.584 -0.262 1.00 81.25 253 SER A C 1
ATOM 2159 O O . SER A 1 253 ? 2.066 -5.850 0.625 1.00 81.25 253 SER A O 1
ATOM 2161 N N . ARG A 1 254 ? 3.583 -7.344 -0.096 1.00 84.06 254 ARG A N 1
ATOM 2162 C CA . ARG A 1 254 ? 4.362 -7.380 1.155 1.00 84.06 254 ARG A CA 1
ATOM 2163 C C . ARG A 1 254 ? 5.025 -6.037 1.474 1.00 84.06 254 ARG A C 1
ATOM 2165 O O . ARG A 1 254 ? 5.158 -5.694 2.639 1.00 84.06 254 ARG A O 1
ATOM 2172 N N . SER A 1 255 ? 5.451 -5.309 0.447 1.00 85.19 255 SER A N 1
ATOM 2173 C CA . SER A 1 255 ? 6.049 -3.982 0.581 1.00 85.19 255 SER A CA 1
ATOM 2174 C C . SER A 1 255 ? 4.986 -2.939 0.911 1.00 85.19 255 SER A C 1
ATOM 2176 O O . SER A 1 255 ? 5.111 -2.236 1.905 1.00 85.19 255 SER A O 1
ATOM 2178 N N . LEU A 1 256 ? 3.890 -2.917 0.146 1.00 85.94 256 LEU A N 1
ATOM 2179 C CA . LEU A 1 256 ? 2.762 -2.007 0.362 1.00 85.94 256 LEU A CA 1
ATOM 2180 C C . LEU A 1 256 ? 2.207 -2.085 1.787 1.00 85.94 256 LEU A C 1
ATOM 2182 O O . LEU A 1 256 ? 1.975 -1.054 2.400 1.00 85.94 256 LEU A O 1
ATOM 2186 N N . GLN A 1 257 ? 2.054 -3.289 2.346 1.00 86.12 257 GLN A N 1
ATOM 2187 C CA . GLN A 1 257 ? 1.537 -3.477 3.709 1.00 86.12 257 GLN A CA 1
ATOM 2188 C C . GLN A 1 257 ? 2.421 -2.867 4.808 1.00 86.12 257 GLN A C 1
ATOM 2190 O O . GLN A 1 257 ? 1.929 -2.651 5.916 1.00 86.12 257 GLN A O 1
ATOM 2195 N N . LYS A 1 258 ? 3.705 -2.587 4.538 1.00 89.69 258 LYS A N 1
ATOM 2196 C CA . LYS A 1 258 ? 4.583 -1.932 5.516 1.00 89.69 258 LYS A CA 1
ATOM 2197 C C . LYS A 1 258 ? 4.162 -0.488 5.758 1.00 89.69 258 LYS A C 1
ATOM 2199 O O . LYS A 1 258 ? 4.088 -0.080 6.909 1.00 89.69 258 LYS A O 1
ATOM 2204 N N . PHE A 1 259 ? 3.832 0.236 4.688 1.00 90.50 259 PH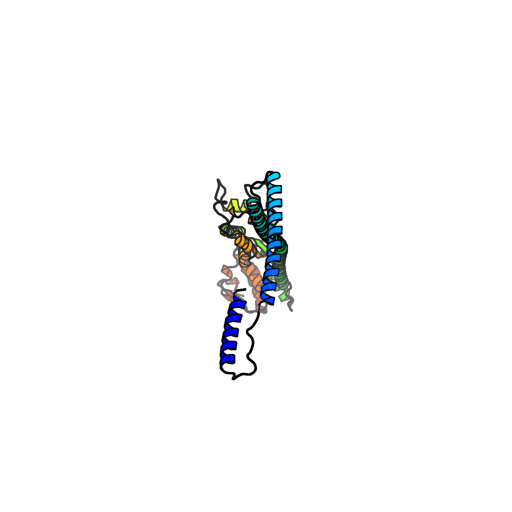E A N 1
ATOM 2205 C CA . PHE A 1 259 ? 3.569 1.673 4.739 1.00 90.50 259 PHE A CA 1
ATOM 2206 C C . PHE A 1 259 ? 2.132 2.077 4.391 1.00 90.50 259 PHE A C 1
ATOM 2208 O O . PHE A 1 259 ? 1.768 3.227 4.584 1.00 90.50 259 PHE A O 1
ATOM 2215 N N . CYS A 1 260 ? 1.300 1.170 3.886 1.00 89.62 260 CYS A N 1
ATOM 2216 C CA . CYS A 1 260 ? -0.097 1.423 3.556 1.00 89.62 260 CYS A CA 1
ATOM 2217 C C . CYS A 1 260 ? -0.969 0.338 4.186 1.00 89.62 260 CYS A C 1
ATOM 2219 O O . CYS A 1 260 ? -0.959 -0.824 3.767 1.00 89.62 260 CYS A O 1
ATOM 2221 N N . LYS A 1 261 ? -1.741 0.724 5.202 1.00 88.19 261 LYS A N 1
ATOM 2222 C CA . LYS A 1 261 ? -2.595 -0.175 5.984 1.00 88.19 261 LYS A CA 1
ATOM 2223 C C . LYS A 1 261 ? -4.014 0.374 5.998 1.00 88.19 261 LYS A C 1
ATOM 2225 O O . LYS A 1 261 ? -4.219 1.581 6.041 1.00 88.19 261 LYS A O 1
ATOM 2230 N N . ILE A 1 262 ? -4.999 -0.515 5.979 1.00 86.19 262 ILE A N 1
ATOM 2231 C CA . ILE A 1 262 ? -6.388 -0.134 6.238 1.00 86.19 262 ILE A CA 1
ATOM 2232 C C . ILE A 1 262 ? -6.625 -0.388 7.716 1.00 86.19 262 ILE A C 1
ATOM 2234 O O . ILE A 1 262 ? -6.562 -1.532 8.166 1.00 86.19 262 ILE A O 1
ATOM 2238 N N . ILE A 1 263 ? -6.843 0.685 8.462 1.00 87.12 263 ILE A N 1
ATOM 2239 C CA . ILE A 1 263 ? -7.103 0.638 9.896 1.00 87.12 263 ILE A CA 1
ATOM 2240 C C . ILE A 1 263 ? -8.553 1.026 10.168 1.00 87.12 263 ILE A C 1
ATOM 2242 O O . ILE A 1 263 ? -9.233 1.615 9.329 1.00 87.12 263 ILE A O 1
ATOM 2246 N N . SER A 1 264 ? -9.038 0.682 11.352 1.00 86.94 264 SER A N 1
ATOM 2247 C CA . SER A 1 264 ? -10.320 1.161 11.856 1.00 86.94 264 SER A CA 1
ATOM 2248 C C . SER A 1 264 ? -10.081 2.386 12.732 1.00 86.94 264 SER A C 1
ATOM 2250 O O . SER A 1 264 ? -9.645 2.274 13.880 1.00 86.94 264 SER A O 1
ATOM 2252 N N . LYS A 1 265 ? -10.380 3.573 12.202 1.00 88.94 265 LYS A N 1
ATOM 2253 C CA . LYS A 1 265 ? -10.458 4.787 13.006 1.00 88.94 265 LYS A CA 1
ATOM 2254 C C . LYS A 1 265 ? -11.669 4.666 13.916 1.00 88.94 265 LYS A C 1
ATOM 2256 O O . LYS A 1 265 ? -12.809 4.665 13.458 1.00 88.94 265 LYS A O 1
ATOM 2261 N N . THR A 1 266 ? -11.403 4.526 15.207 1.00 89.56 266 THR A N 1
ATOM 2262 C CA . THR A 1 266 ? -12.450 4.356 16.209 1.00 89.56 266 THR A CA 1
ATOM 2263 C C . THR A 1 266 ? -12.518 5.593 17.091 1.00 89.56 266 THR A C 1
ATOM 2265 O O . THR A 1 266 ? -11.490 6.069 17.586 1.00 89.56 266 THR A O 1
ATOM 2268 N N . THR A 1 267 ? -13.728 6.101 17.297 1.00 89.88 267 THR A N 1
ATOM 2269 C CA . THR A 1 267 ? -14.006 7.180 18.242 1.00 89.88 267 THR A CA 1
ATOM 2270 C C . THR A 1 267 ? -14.926 6.685 19.351 1.00 89.88 267 THR A C 1
ATOM 2272 O O . THR A 1 267 ? -15.810 5.850 19.141 1.00 89.88 267 THR A O 1
ATOM 2275 N N . PHE A 1 268 ? -14.696 7.200 20.554 1.00 90.62 268 PHE A N 1
ATOM 2276 C CA . PHE A 1 268 ? -15.513 6.947 21.727 1.00 90.62 268 PHE A CA 1
ATOM 2277 C C . PHE A 1 268 ? -15.815 8.267 22.420 1.00 90.62 268 PHE A C 1
ATOM 2279 O O . PHE A 1 268 ? -14.902 9.037 22.703 1.00 90.62 268 PHE A O 1
ATOM 2286 N N . LEU A 1 269 ? -17.096 8.567 22.658 1.00 86.88 269 LEU A N 1
ATOM 2287 C CA . LEU A 1 269 ? -17.514 9.866 23.213 1.00 86.88 269 LEU A CA 1
ATOM 2288 C C . LEU A 1 269 ? -16.974 11.057 22.393 1.00 86.88 269 LEU A C 1
ATOM 2290 O O . LEU A 1 269 ? -16.621 12.091 22.952 1.00 86.88 269 LEU A O 1
ATOM 2294 N N . ARG A 1 270 ? -16.904 10.898 21.060 1.00 87.12 270 ARG A N 1
ATOM 2295 C CA . ARG A 1 270 ? -16.321 11.862 20.102 1.00 87.12 270 ARG A CA 1
ATOM 2296 C C . ARG A 1 270 ? -14.819 12.135 20.283 1.00 87.12 270 ARG A C 1
ATOM 2298 O O . ARG A 1 270 ? -14.293 13.051 19.661 1.00 87.12 270 ARG A O 1
ATOM 2305 N N . LYS A 1 271 ? -14.122 11.339 21.094 1.00 89.62 271 LYS A N 1
ATOM 2306 C CA . LYS A 1 271 ? -12.661 11.351 21.223 1.00 89.62 271 LYS A CA 1
ATOM 2307 C C . LYS A 1 271 ? -12.065 10.210 20.404 1.00 89.62 271 LYS A C 1
ATOM 2309 O O . LYS A 1 271 ? -12.645 9.128 20.337 1.00 89.62 271 LYS A O 1
ATOM 2314 N N . GLU A 1 272 ? -10.913 10.426 19.782 1.00 89.69 272 GLU A N 1
ATOM 2315 C CA . GLU A 1 272 ? -10.176 9.350 19.112 1.00 89.69 272 GLU A CA 1
ATOM 2316 C C . GLU A 1 272 ? -9.556 8.396 20.140 1.00 89.69 272 GLU A C 1
ATOM 2318 O O . GLU A 1 272 ? -9.159 8.830 21.217 1.00 89.69 272 GLU A O 1
ATOM 2323 N N . ILE A 1 273 ? -9.398 7.107 19.803 1.00 88.38 273 ILE A N 1
ATOM 2324 C CA . ILE A 1 273 ? -8.768 6.115 20.705 1.00 88.38 273 ILE A CA 1
ATOM 2325 C C . ILE A 1 273 ? -7.451 6.618 21.315 1.00 88.38 273 ILE A C 1
ATOM 2327 O O . ILE A 1 273 ? -7.160 6.351 22.483 1.00 88.38 273 ILE A O 1
ATOM 2331 N N . GLN A 1 274 ? -6.645 7.340 20.534 1.00 86.69 274 GLN A N 1
ATOM 2332 C CA . GLN A 1 274 ? -5.326 7.802 20.959 1.00 86.69 274 GLN A CA 1
ATOM 2333 C C . GLN A 1 274 ? -5.388 8.827 22.101 1.00 86.69 274 GLN A C 1
ATOM 2335 O O . GLN A 1 274 ? -4.461 8.870 22.903 1.00 86.69 274 GLN A O 1
ATOM 2340 N N . THR A 1 275 ? -6.483 9.579 22.236 1.00 90.69 275 THR A N 1
ATOM 2341 C CA . THR A 1 275 ? -6.657 10.599 23.284 1.00 90.69 275 THR A CA 1
ATOM 2342 C C . THR A 1 275 ? -7.420 10.096 24.510 1.00 90.69 275 THR A C 1
ATOM 2344 O O . THR A 1 275 ? -7.536 10.822 25.495 1.00 90.69 275 THR A O 1
ATOM 2347 N N . LEU A 1 276 ? -7.929 8.862 24.466 1.00 87.62 276 LEU A N 1
ATOM 2348 C CA . LEU A 1 276 ? -8.603 8.222 25.594 1.00 87.62 276 LEU A CA 1
ATOM 2349 C C . LEU A 1 276 ? -7.612 7.862 26.710 1.00 87.62 276 LEU A C 1
ATOM 2351 O O . LEU A 1 276 ? -6.503 7.390 26.433 1.00 87.62 276 LEU A O 1
ATOM 2355 N N . SER A 1 277 ? -8.048 8.007 27.965 1.00 87.12 277 SER A N 1
ATOM 2356 C CA . SER A 1 277 ? -7.329 7.479 29.133 1.00 87.12 277 SER A CA 1
ATOM 2357 C C . SER A 1 277 ? -7.256 5.945 29.102 1.00 87.12 277 SER A C 1
ATOM 2359 O O . SER A 1 277 ? -8.013 5.294 28.378 1.00 87.12 277 SER A O 1
ATOM 2361 N N . MET A 1 278 ? -6.369 5.334 29.898 1.00 85.25 278 MET A N 1
ATOM 2362 C CA . MET A 1 278 ? -6.284 3.865 29.976 1.00 85.25 278 MET A CA 1
ATOM 2363 C C . MET A 1 278 ? -7.636 3.241 30.370 1.00 85.25 278 MET A C 1
ATOM 2365 O O . MET A 1 278 ? -8.108 2.348 29.671 1.00 85.25 278 MET A O 1
ATOM 2369 N N . GLY A 1 279 ? -8.323 3.810 31.369 1.00 83.94 279 GLY A N 1
ATOM 2370 C CA . GLY A 1 279 ? -9.663 3.375 31.785 1.00 83.94 279 GLY A CA 1
ATOM 2371 C C . GLY A 1 279 ? -10.758 3.583 30.727 1.00 83.94 279 GLY A C 1
ATOM 2372 O O . GLY A 1 279 ? -11.633 2.730 30.550 1.00 83.94 279 GLY A O 1
ATOM 2373 N N . GLU A 1 280 ? -10.713 4.688 29.968 1.00 86.38 280 GLU A N 1
ATOM 2374 C CA . GLU A 1 280 ? -11.634 4.928 28.843 1.00 86.38 280 GLU A CA 1
ATOM 2375 C C . GLU A 1 280 ? -11.391 3.932 27.691 1.00 86.38 280 GLU A C 1
ATOM 2377 O O . GLU A 1 280 ? -12.346 3.461 27.066 1.00 86.38 280 GLU A O 1
ATOM 2382 N N . ARG A 1 281 ? -10.128 3.571 27.420 1.00 88.88 281 ARG A N 1
ATOM 2383 C CA . ARG A 1 281 ? -9.769 2.554 26.416 1.00 88.88 281 ARG A CA 1
ATOM 2384 C C . ARG A 1 281 ? -10.232 1.162 26.831 1.00 88.88 281 ARG A C 1
ATOM 2386 O O . ARG A 1 281 ? -10.824 0.470 26.002 1.00 88.88 281 ARG A O 1
ATOM 2393 N N . GLY A 1 282 ? -10.016 0.777 28.091 1.00 87.62 282 GLY A N 1
ATOM 2394 C CA . GLY A 1 282 ? -10.515 -0.487 28.641 1.00 87.62 282 GLY A CA 1
ATOM 2395 C C . GLY A 1 282 ? -12.039 -0.577 28.530 1.00 87.62 282 GLY A C 1
ATOM 2396 O O . GLY A 1 282 ? -12.583 -1.557 28.018 1.00 87.62 282 GLY A O 1
ATOM 2397 N N . THR A 1 283 ? -12.727 0.516 28.875 1.00 87.19 283 THR A N 1
ATOM 2398 C CA . THR A 1 283 ? -14.185 0.656 28.740 1.00 87.19 283 THR A CA 1
ATOM 2399 C C . THR A 1 283 ? -14.656 0.436 27.302 1.00 87.19 283 THR A C 1
ATOM 2401 O O . THR A 1 283 ? -15.592 -0.331 27.057 1.00 87.19 283 THR A O 1
ATOM 2404 N N . LEU A 1 284 ? -14.026 1.111 26.336 1.00 89.06 284 LEU A N 1
ATOM 2405 C CA . LEU A 1 284 ? -14.349 0.978 24.917 1.00 89.06 284 LEU A CA 1
ATOM 2406 C C . LEU A 1 284 ? -14.157 -0.463 24.435 1.00 89.06 284 LEU A C 1
ATOM 2408 O O . LEU A 1 284 ? -15.053 -1.027 23.803 1.00 89.06 284 LEU A O 1
ATOM 2412 N N . PHE A 1 285 ? -13.004 -1.059 24.744 1.00 88.69 285 PHE A N 1
ATOM 2413 C CA . PHE A 1 285 ? -12.672 -2.420 24.333 1.00 88.69 285 PHE A CA 1
ATOM 2414 C C . PHE A 1 285 ? -13.693 -3.427 24.863 1.00 88.69 285 PHE A C 1
ATOM 2416 O O . PHE A 1 285 ? -14.236 -4.225 24.095 1.00 88.69 285 PHE A O 1
ATOM 2423 N N . LEU A 1 286 ? -14.019 -3.339 26.153 1.00 88.25 286 LEU A N 1
ATOM 2424 C CA . LEU A 1 286 ? -15.002 -4.202 26.788 1.00 88.25 286 LEU A CA 1
ATOM 2425 C C . LEU A 1 286 ? -16.382 -4.072 26.139 1.00 88.25 286 LEU A C 1
ATOM 2427 O O . LEU A 1 286 ? -17.028 -5.078 25.848 1.00 88.25 286 LEU A O 1
ATOM 2431 N N . ARG A 1 287 ? -16.833 -2.843 25.872 1.00 88.38 287 ARG A N 1
ATOM 2432 C CA . ARG A 1 287 ? -18.133 -2.596 25.235 1.00 88.38 287 ARG A CA 1
ATOM 2433 C C . ARG A 1 287 ? -18.205 -3.165 23.826 1.00 88.38 287 ARG A C 1
ATOM 2435 O O . ARG A 1 287 ? -19.205 -3.797 23.501 1.00 88.38 287 ARG A O 1
ATOM 2442 N N . ILE A 1 288 ? -17.154 -3.006 23.018 1.00 89.38 288 ILE A N 1
ATOM 2443 C CA . ILE A 1 288 ? -17.074 -3.617 21.682 1.00 89.38 288 ILE A CA 1
ATOM 2444 C C . ILE A 1 288 ? -17.096 -5.143 21.802 1.00 89.38 288 ILE A C 1
ATOM 2446 O O . ILE A 1 288 ? -17.863 -5.807 21.104 1.00 89.38 288 ILE A O 1
ATOM 2450 N N . LYS A 1 289 ? -16.298 -5.710 22.715 1.00 88.44 289 LYS A N 1
ATOM 2451 C CA . LYS A 1 289 ? -16.227 -7.159 22.922 1.00 88.44 289 LYS A CA 1
ATOM 2452 C C . LYS A 1 289 ? -17.588 -7.734 23.306 1.00 88.44 289 LYS A C 1
ATOM 2454 O O . LYS A 1 289 ? -18.021 -8.716 22.706 1.00 88.44 289 LYS A O 1
ATOM 2459 N N . LEU A 1 290 ? -18.275 -7.096 24.252 1.00 87.12 290 LEU A N 1
ATOM 2460 C CA . LEU A 1 290 ? -19.622 -7.479 24.653 1.00 87.12 290 LEU A CA 1
ATOM 2461 C C . LEU A 1 290 ? -20.617 -7.273 23.508 1.00 87.12 290 LEU A C 1
ATOM 2463 O O . LEU A 1 290 ? -21.375 -8.188 23.243 1.00 87.12 290 LEU A O 1
ATOM 2467 N N . ALA A 1 291 ? -20.587 -6.163 22.766 1.00 86.88 291 ALA A N 1
ATOM 2468 C CA . ALA A 1 291 ? -21.507 -5.932 21.646 1.00 86.88 291 ALA A CA 1
ATOM 2469 C C . ALA A 1 291 ? -21.414 -7.021 20.562 1.00 86.88 291 ALA A C 1
ATOM 2471 O O . ALA A 1 291 ? -22.435 -7.503 20.085 1.00 86.88 291 ALA A O 1
ATOM 2472 N N . THR A 1 292 ? -20.202 -7.475 20.221 1.00 85.31 292 THR A N 1
ATOM 2473 C CA . THR A 1 292 ? -20.005 -8.507 19.182 1.00 85.31 292 THR A CA 1
ATOM 2474 C C . THR A 1 292 ? -20.545 -9.893 19.549 1.00 85.31 292 THR A C 1
ATOM 2476 O O . THR A 1 292 ? -20.732 -10.722 18.663 1.00 85.31 292 THR A O 1
ATOM 2479 N N . ALA A 1 293 ? -20.775 -10.163 20.836 1.00 79.69 293 ALA A N 1
ATOM 2480 C CA . ALA A 1 293 ? -21.218 -11.462 21.336 1.00 79.69 293 ALA A CA 1
ATOM 2481 C C . ALA A 1 293 ? -22.040 -11.293 22.624 1.00 79.69 293 ALA A C 1
ATOM 2483 O O . ALA A 1 293 ? -21.749 -11.929 23.638 1.00 79.69 293 ALA A O 1
ATOM 2484 N N . ALA A 1 294 ? -23.025 -10.388 22.620 1.00 72.12 294 ALA A N 1
ATOM 2485 C CA . ALA A 1 294 ? -23.653 -9.890 23.851 1.00 72.12 294 ALA A CA 1
ATOM 2486 C C . ALA A 1 294 ? -24.362 -10.982 24.651 1.00 72.12 294 ALA A C 1
ATOM 2488 O O . ALA A 1 294 ? -24.224 -11.029 25.872 1.00 72.12 294 ALA A O 1
ATOM 2489 N N . PHE A 1 295 ? -25.043 -11.894 23.961 1.00 78.75 295 PHE A N 1
ATOM 2490 C CA . PHE A 1 295 ? -25.893 -12.932 24.559 1.00 78.75 295 PHE A CA 1
ATOM 2491 C C . PHE A 1 295 ? -25.415 -14.347 24.222 1.00 78.75 295 PHE A C 1
ATOM 2493 O O . PHE A 1 295 ? -26.174 -15.307 24.277 1.00 78.75 295 PHE A O 1
ATOM 2500 N N . SER A 1 296 ? -24.147 -14.473 23.842 1.00 71.44 296 SER A N 1
ATOM 2501 C CA . SER A 1 296 ? -23.529 -15.737 23.461 1.00 71.44 296 SER A CA 1
ATOM 2502 C C . SER A 1 296 ? -22.185 -15.885 24.161 1.00 71.44 296 SER A C 1
ATOM 2504 O O . SER A 1 296 ? -21.450 -14.905 24.291 1.00 71.44 296 SER A O 1
ATOM 2506 N N . LEU A 1 297 ? -21.839 -17.124 24.515 1.00 84.31 297 LEU A N 1
ATOM 2507 C CA . LEU A 1 297 ? -20.593 -17.528 25.177 1.00 84.31 297 LEU A CA 1
ATOM 2508 C C . LEU A 1 297 ? -20.485 -17.071 26.648 1.00 84.31 297 LEU A C 1
ATOM 2510 O O . LEU A 1 297 ? -20.941 -15.984 27.010 1.00 84.31 297 LEU A O 1
ATOM 2514 N N . PRO A 1 298 ? -19.835 -17.855 27.521 1.00 87.75 298 PRO A N 1
ATOM 2515 C CA . PRO A 1 298 ? -19.401 -17.365 28.827 1.00 87.75 298 PRO A CA 1
ATOM 2516 C C . PRO A 1 298 ? -18.477 -16.145 28.686 1.00 87.75 298 PRO A C 1
ATOM 2518 O O . PRO A 1 298 ? -17.715 -16.042 27.725 1.00 87.75 298 PRO A O 1
ATOM 2521 N N . PHE A 1 299 ? -18.562 -15.201 29.623 1.00 89.31 299 PHE A N 1
ATOM 2522 C CA . PHE A 1 299 ? -17.642 -14.067 29.732 1.00 89.31 299 PHE A CA 1
ATOM 2523 C C . PHE A 1 299 ? -16.808 -14.217 31.001 1.00 89.31 299 PHE A C 1
ATOM 2525 O O . PHE A 1 299 ? -17.379 -14.344 32.081 1.00 89.31 299 PHE A O 1
ATOM 2532 N N . ILE A 1 300 ? -15.484 -14.211 30.860 1.00 91.06 300 ILE A N 1
ATOM 2533 C CA . ILE A 1 300 ? -14.539 -14.292 31.977 1.00 91.06 300 ILE A CA 1
ATOM 2534 C C . ILE A 1 300 ? -13.735 -12.997 31.989 1.00 91.06 300 ILE A C 1
ATOM 2536 O O . ILE A 1 300 ? -13.195 -12.621 30.946 1.00 91.06 300 ILE A O 1
ATOM 2540 N N . TYR A 1 301 ? -13.667 -12.324 33.137 1.00 88.69 301 TYR A N 1
ATOM 2541 C CA . TYR A 1 301 ? -12.864 -11.116 33.304 1.00 88.69 301 TYR A CA 1
ATOM 2542 C C . TYR A 1 301 ? -12.133 -11.147 34.645 1.00 88.69 301 TYR A C 1
ATOM 2544 O O . TYR A 1 301 ? -12.763 -11.195 35.700 1.00 88.69 301 TYR A O 1
ATOM 2552 N N . ASP A 1 302 ? -10.809 -11.161 34.585 1.00 91.00 302 ASP A N 1
ATOM 2553 C CA . ASP A 1 302 ? -9.938 -11.075 35.750 1.00 91.00 302 ASP A CA 1
ATOM 2554 C C . ASP A 1 302 ? -9.557 -9.616 36.010 1.00 91.00 302 ASP A C 1
ATOM 2556 O O . ASP A 1 302 ? -9.264 -8.888 35.063 1.00 91.00 302 ASP A O 1
ATOM 2560 N N . GLN A 1 303 ? -9.627 -9.203 37.273 1.00 88.75 303 GLN A N 1
ATOM 2561 C CA . GLN A 1 303 ? -9.271 -7.877 37.789 1.00 88.75 303 GLN A CA 1
ATOM 2562 C C . GLN A 1 303 ? -9.730 -6.696 36.906 1.00 88.75 303 GLN A C 1
ATOM 2564 O O . GLN A 1 303 ? -8.923 -5.848 36.522 1.00 88.75 303 GLN A O 1
ATOM 2569 N N . PRO A 1 304 ? -11.035 -6.579 36.582 1.00 86.25 304 PRO A N 1
ATOM 2570 C CA . PRO A 1 304 ? -11.544 -5.480 35.754 1.00 86.25 304 PRO A CA 1
ATOM 2571 C C . PRO A 1 304 ? -11.243 -4.081 36.319 1.00 86.25 304 PRO A C 1
ATOM 2573 O O . PRO A 1 304 ? -11.245 -3.106 35.573 1.00 86.25 304 PRO A O 1
ATOM 2576 N N . GLU A 1 305 ? -11.016 -3.966 37.626 1.00 85.81 305 GLU A N 1
ATOM 2577 C CA . GLU A 1 305 ? -10.654 -2.736 38.328 1.00 85.81 305 GLU A CA 1
ATOM 2578 C C . GLU A 1 305 ? -9.294 -2.137 37.954 1.00 85.81 305 GLU A C 1
ATOM 2580 O O . GLU A 1 305 ? -9.124 -0.930 38.109 1.00 85.81 305 GLU A O 1
ATOM 2585 N N . ASP A 1 306 ? -8.367 -2.933 37.420 1.00 86.12 306 ASP A N 1
ATOM 2586 C CA . ASP A 1 306 ? -7.041 -2.439 37.035 1.00 86.12 306 ASP A CA 1
ATOM 2587 C C . ASP A 1 306 ? -7.072 -1.740 35.660 1.00 86.12 306 ASP A C 1
ATOM 2589 O O . ASP A 1 306 ? -6.321 -0.795 35.408 1.00 86.12 306 ASP A O 1
ATOM 2593 N N . ASP A 1 307 ? -7.993 -2.162 34.784 1.00 82.56 307 ASP A N 1
ATOM 2594 C CA . ASP A 1 307 ? -8.110 -1.696 33.395 1.00 82.56 307 ASP A CA 1
ATOM 2595 C C . ASP A 1 307 ? -9.226 -0.658 33.170 1.00 82.56 307 ASP A C 1
ATOM 2597 O O . ASP A 1 307 ? -9.316 -0.061 32.089 1.00 82.56 307 ASP A O 1
ATOM 2601 N N . LEU A 1 308 ? -10.125 -0.461 34.142 1.00 84.00 308 LEU A N 1
ATOM 2602 C CA . LEU A 1 308 ? -11.331 0.362 34.004 1.00 84.00 308 LEU A CA 1
ATOM 2603 C C . LEU A 1 308 ? -11.374 1.521 35.002 1.00 84.00 308 LEU A C 1
ATOM 2605 O O . LEU A 1 308 ? -10.888 1.444 36.122 1.00 84.00 308 LEU A O 1
ATOM 2609 N N . ASP A 1 309 ? -12.039 2.606 34.606 1.00 81.38 309 ASP A N 1
ATOM 2610 C CA . ASP A 1 309 ? -12.288 3.736 35.503 1.00 81.38 309 ASP A CA 1
ATOM 2611 C C . ASP A 1 309 ? -13.353 3.376 36.561 1.00 81.38 309 ASP A C 1
ATOM 2613 O O . ASP A 1 309 ? -14.415 2.844 36.223 1.00 81.38 309 ASP A O 1
ATOM 2617 N N . ASN A 1 310 ? -13.114 3.718 37.832 1.00 79.81 310 ASN A N 1
ATOM 2618 C CA . ASN A 1 310 ? -14.042 3.477 38.947 1.00 79.81 310 ASN A CA 1
ATOM 2619 C C . ASN A 1 310 ? -15.467 3.997 38.692 1.00 79.81 310 ASN A C 1
ATOM 2621 O O . ASN A 1 310 ? -16.448 3.337 39.046 1.00 79.81 310 ASN A O 1
ATOM 2625 N N . ASN A 1 311 ? -15.599 5.155 38.043 1.00 80.12 311 ASN A N 1
ATOM 2626 C CA . ASN A 1 311 ? -16.886 5.727 37.663 1.00 80.12 311 ASN A CA 1
ATOM 2627 C C . ASN A 1 311 ? -17.601 4.831 36.637 1.00 80.12 311 ASN A C 1
ATOM 2629 O O . ASN A 1 311 ? -18.802 4.578 36.753 1.00 80.12 311 ASN A O 1
ATOM 2633 N N . PHE A 1 312 ? -16.867 4.293 35.658 1.00 79.75 312 PHE A N 1
ATOM 2634 C CA . PHE A 1 312 ? -17.422 3.340 34.698 1.00 79.75 312 PHE A CA 1
ATOM 2635 C C . PHE A 1 312 ? -17.818 2.024 35.374 1.00 79.75 312 PHE A C 1
ATOM 2637 O O . PHE A 1 312 ? -18.912 1.516 35.113 1.00 79.75 312 PHE A O 1
ATOM 2644 N N . ILE A 1 313 ? -16.981 1.500 36.272 1.00 83.69 313 ILE A N 1
ATOM 2645 C CA . ILE A 1 313 ? -17.256 0.264 37.013 1.00 83.69 313 ILE A CA 1
ATOM 2646 C C . ILE A 1 313 ? -18.598 0.369 37.749 1.00 83.69 313 ILE A C 1
ATOM 2648 O O . ILE A 1 313 ? -19.498 -0.446 37.532 1.00 83.69 313 ILE A O 1
ATOM 2652 N N . GLN A 1 314 ? -18.770 1.407 38.568 1.00 83.19 314 GLN A N 1
ATOM 2653 C CA . GLN A 1 314 ? -19.962 1.558 39.404 1.00 83.19 314 GLN A CA 1
ATOM 2654 C C . GLN A 1 314 ? -21.209 1.927 38.593 1.00 83.19 314 GLN A C 1
ATOM 2656 O O . GLN A 1 314 ? -22.264 1.313 38.757 1.00 83.19 314 GLN A O 1
ATOM 2661 N N . ASN A 1 315 ? -21.101 2.907 37.691 1.00 83.56 315 ASN A N 1
ATOM 2662 C CA . ASN A 1 315 ? -22.277 3.508 37.055 1.00 83.56 315 ASN A CA 1
ATOM 2663 C C . ASN A 1 315 ? -22.675 2.856 35.728 1.00 83.56 315 ASN A C 1
ATOM 2665 O O . ASN A 1 315 ? -23.762 3.134 35.212 1.00 83.56 315 ASN A O 1
ATOM 2669 N N . LYS A 1 316 ? -21.817 2.013 35.142 1.00 82.00 316 LYS A N 1
ATOM 2670 C CA . LYS A 1 316 ? -22.071 1.375 33.842 1.00 82.00 316 LYS A CA 1
ATOM 2671 C C . LYS A 1 316 ? -21.850 -0.130 33.874 1.00 82.00 316 LYS A C 1
ATOM 2673 O O . LYS A 1 316 ? -22.775 -0.858 33.525 1.00 82.00 316 LYS A O 1
ATOM 2678 N N . LEU A 1 317 ? -20.682 -0.598 34.312 1.00 84.31 317 LEU A N 1
ATOM 2679 C CA . LEU A 1 317 ? -20.320 -2.015 34.258 1.00 84.31 317 LEU A CA 1
ATOM 2680 C C . LEU A 1 317 ? -21.217 -2.880 35.146 1.00 84.31 317 LEU A C 1
ATOM 2682 O O . LEU A 1 317 ? -21.797 -3.852 34.671 1.00 84.31 317 LEU A O 1
ATOM 2686 N N . VAL A 1 318 ? -21.370 -2.509 36.418 1.00 87.12 318 VAL A N 1
ATOM 2687 C CA . VAL A 1 318 ? -22.197 -3.242 37.387 1.00 87.12 318 VAL A CA 1
ATOM 2688 C C . VAL A 1 318 ? -23.665 -3.335 36.932 1.00 87.12 318 VAL A C 1
ATOM 2690 O O . VAL A 1 318 ? -24.197 -4.449 36.858 1.00 87.12 318 VAL A O 1
ATOM 2693 N N . PRO A 1 319 ? -24.336 -2.229 36.537 1.00 87.69 319 PRO A N 1
ATOM 2694 C CA . PRO A 1 319 ? -25.667 -2.298 35.933 1.00 87.69 319 PRO A CA 1
ATOM 2695 C C . PRO A 1 319 ? -25.729 -3.161 34.666 1.00 87.69 319 PRO A C 1
ATOM 2697 O O . PRO A 1 319 ? -26.703 -3.886 34.462 1.00 87.69 319 PRO A O 1
ATOM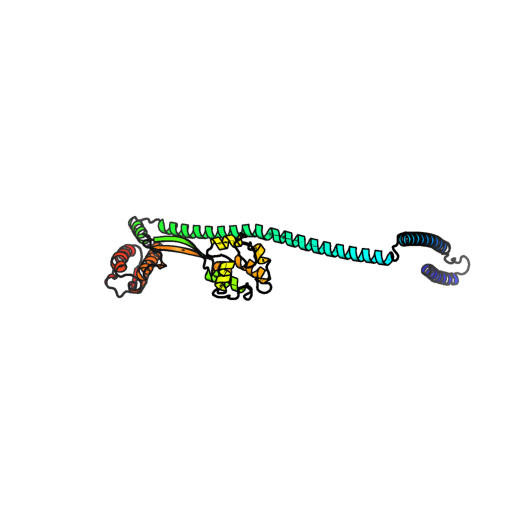 2700 N N . LEU A 1 320 ? -24.700 -3.102 33.818 1.00 85.88 320 LEU A N 1
ATOM 2701 C CA . LEU A 1 320 ? -24.625 -3.880 32.585 1.00 85.88 320 LEU A CA 1
ATOM 2702 C C . LEU A 1 320 ? -24.508 -5.383 32.872 1.00 85.88 320 LEU A C 1
ATOM 2704 O O . LEU A 1 320 ? -25.254 -6.164 32.287 1.00 85.88 320 LEU A O 1
ATOM 2708 N N . PHE A 1 321 ? -23.652 -5.800 33.807 1.00 88.12 321 PHE A N 1
ATOM 2709 C CA . PHE A 1 321 ? -23.534 -7.199 34.228 1.00 88.12 321 PHE A CA 1
ATOM 2710 C C . PHE A 1 321 ? -24.822 -7.724 34.859 1.00 88.12 321 PHE A C 1
ATOM 2712 O O . PHE A 1 321 ? -25.233 -8.834 34.531 1.00 88.12 321 PHE A O 1
ATOM 2719 N N . ARG A 1 322 ? -25.526 -6.918 35.671 1.00 87.62 322 ARG A N 1
ATOM 2720 C CA . ARG A 1 322 ? -26.856 -7.279 36.209 1.00 87.62 322 ARG A CA 1
ATOM 2721 C C . ARG A 1 322 ? -27.864 -7.614 35.112 1.00 87.62 322 ARG A C 1
ATOM 2723 O O . ARG A 1 322 ? -28.674 -8.521 35.286 1.00 87.62 322 ARG A O 1
ATOM 2730 N N . LYS A 1 323 ? -27.817 -6.891 33.992 1.00 87.19 323 LYS A N 1
ATOM 2731 C CA . LYS A 1 323 ? -28.680 -7.143 32.832 1.00 87.19 323 LYS A CA 1
ATOM 2732 C C . LYS A 1 323 ? -28.193 -8.338 32.011 1.00 87.19 323 LYS A C 1
ATOM 2734 O O . LYS A 1 323 ? -28.985 -9.217 31.686 1.00 87.19 323 LYS A O 1
ATOM 2739 N N . LEU A 1 324 ? -26.894 -8.401 31.711 1.00 86.75 324 LEU A N 1
ATOM 2740 C CA . LEU A 1 324 ? -26.300 -9.450 30.879 1.00 86.75 324 LEU A CA 1
ATOM 2741 C C . LEU A 1 324 ? -26.341 -10.833 31.542 1.00 86.75 324 LEU A C 1
ATOM 2743 O O . LEU A 1 324 ? -26.560 -11.813 30.833 1.00 86.75 324 LEU A O 1
ATOM 2747 N N . LYS A 1 325 ? -26.209 -10.936 32.875 1.00 88.00 325 LYS A N 1
ATOM 2748 C CA . LYS A 1 325 ? -26.212 -12.230 33.587 1.00 88.00 325 LYS A CA 1
ATOM 2749 C C . LYS A 1 325 ? -27.506 -13.034 33.432 1.00 88.00 325 LYS A C 1
ATOM 2751 O O . LYS A 1 325 ? -27.497 -14.240 33.635 1.00 88.00 325 LYS A O 1
ATOM 2756 N N . LYS A 1 326 ? -28.610 -12.387 33.035 1.00 87.88 326 LYS A N 1
ATOM 2757 C CA . LYS A 1 326 ? -29.875 -13.063 32.694 1.00 87.88 326 LYS A CA 1
ATOM 2758 C C . LYS A 1 326 ? -29.776 -13.910 31.419 1.00 87.88 326 LYS A C 1
ATOM 2760 O O . LYS A 1 326 ? -30.565 -14.826 31.233 1.00 87.88 326 LYS A O 1
ATOM 2765 N N . TYR A 1 327 ? -28.840 -13.571 30.535 1.00 87.50 327 TYR A N 1
ATOM 2766 C CA . TYR A 1 327 ? -28.762 -14.090 29.168 1.00 87.50 327 TYR A CA 1
ATOM 2767 C C . TYR A 1 327 ? -27.425 -14.777 28.858 1.00 87.50 327 TYR A C 1
ATOM 2769 O O . TYR A 1 327 ? -27.305 -15.439 27.832 1.00 87.50 327 TYR A O 1
ATOM 2777 N N . ARG A 1 328 ? -26.409 -14.622 29.717 1.00 88.75 328 ARG A N 1
ATOM 2778 C CA . ARG A 1 328 ? -25.102 -15.276 29.581 1.00 88.75 328 ARG A CA 1
ATOM 2779 C C . ARG A 1 328 ? -24.476 -15.564 30.942 1.00 88.75 328 ARG A C 1
ATOM 2781 O O . ARG A 1 328 ? -24.717 -14.843 31.907 1.00 88.75 328 ARG A O 1
ATOM 2788 N N . GLN A 1 329 ? -23.575 -16.540 30.987 1.00 90.44 329 GLN A N 1
ATOM 2789 C CA . GLN A 1 329 ? -22.715 -16.750 32.149 1.00 90.44 329 GLN A CA 1
ATOM 2790 C C . GLN A 1 329 ? -21.619 -15.676 32.207 1.00 90.44 329 GLN A C 1
ATOM 2792 O O . GLN A 1 329 ? -20.971 -15.389 31.196 1.00 90.44 329 GLN A O 1
ATOM 2797 N N . ILE A 1 330 ? -21.415 -15.099 33.391 1.00 90.44 330 ILE A N 1
ATOM 2798 C CA . ILE A 1 330 ? -20.385 -14.096 33.678 1.00 90.44 330 ILE A CA 1
ATOM 2799 C C . ILE A 1 330 ? -19.579 -14.585 34.884 1.00 90.44 330 ILE A C 1
ATOM 2801 O O . ILE A 1 330 ? -20.159 -14.868 35.929 1.00 90.44 330 ILE A O 1
ATOM 2805 N N . ILE A 1 331 ? -18.263 -14.697 34.726 1.00 91.19 331 ILE A N 1
ATOM 2806 C CA . ILE A 1 331 ? -17.309 -15.081 35.768 1.00 91.19 331 ILE A CA 1
ATOM 2807 C C . ILE A 1 331 ? -16.339 -13.915 35.924 1.00 91.19 331 ILE A C 1
ATOM 2809 O O . ILE A 1 331 ? -15.673 -13.532 34.964 1.00 91.19 331 ILE A O 1
ATOM 2813 N N . VAL A 1 332 ? -16.277 -13.335 37.117 1.00 90.31 332 VAL A N 1
ATOM 2814 C CA . VAL A 1 332 ? -15.390 -12.206 37.402 1.00 90.31 332 VAL A CA 1
ATOM 2815 C C . VAL A 1 332 ? -14.554 -12.541 38.623 1.00 90.31 332 VAL A C 1
ATOM 2817 O O . VAL A 1 332 ? -15.106 -12.904 39.660 1.00 90.31 332 VAL A O 1
ATOM 2820 N N . ALA A 1 333 ? -13.237 -12.422 38.489 1.00 91.56 333 ALA A N 1
ATOM 2821 C CA . ALA A 1 333 ? -12.312 -12.437 39.613 1.00 91.56 333 ALA A CA 1
ATOM 2822 C C . ALA A 1 333 ? -11.954 -10.981 39.925 1.00 91.56 333 ALA A C 1
ATOM 2824 O O . ALA A 1 333 ? -11.532 -10.244 39.043 1.00 91.56 333 ALA A O 1
ATOM 2825 N N . THR A 1 334 ? -12.228 -10.526 41.145 1.00 90.50 334 THR A N 1
ATOM 2826 C CA . THR A 1 334 ? -12.064 -9.117 41.523 1.00 90.50 334 THR A CA 1
ATOM 2827 C C . THR A 1 334 ? -11.892 -8.991 43.028 1.00 90.50 334 THR A C 1
ATOM 2829 O O . THR A 1 334 ? -12.440 -9.789 43.793 1.00 90.50 334 THR A O 1
ATOM 2832 N N . HIS A 1 335 ? -11.156 -7.966 43.451 1.00 88.94 335 HIS A N 1
ATOM 2833 C CA . HIS A 1 335 ? -11.093 -7.543 44.850 1.00 88.94 335 HIS A CA 1
ATOM 2834 C C . HIS A 1 335 ? -12.031 -6.357 45.150 1.00 88.94 335 HIS A C 1
ATOM 2836 O O . HIS A 1 335 ? -12.160 -5.934 46.300 1.00 88.94 335 HIS A O 1
ATOM 2842 N N . ASN A 1 336 ? -12.718 -5.818 44.137 1.00 84.75 336 ASN A N 1
ATOM 2843 C CA . ASN A 1 336 ? -13.623 -4.685 44.282 1.00 84.75 336 ASN A CA 1
ATOM 2844 C C . ASN A 1 336 ? -15.028 -5.157 44.692 1.00 84.75 336 ASN A C 1
ATOM 2846 O O . ASN A 1 336 ? -15.798 -5.672 43.879 1.00 84.75 336 ASN A O 1
ATOM 2850 N N . ALA A 1 337 ? -15.399 -4.913 45.952 1.00 81.88 337 ALA A N 1
ATOM 2851 C CA . ALA A 1 337 ? -16.695 -5.313 46.508 1.00 81.88 337 ALA A CA 1
ATOM 2852 C C . ALA A 1 337 ? -17.907 -4.739 45.746 1.00 81.88 337 ALA A C 1
ATOM 2854 O O . ALA A 1 337 ? -18.985 -5.327 45.779 1.00 81.88 337 ALA A O 1
ATOM 2855 N N . ASN A 1 338 ? -17.741 -3.627 45.018 1.00 79.00 338 ASN A N 1
ATOM 2856 C CA . ASN A 1 338 ? -18.818 -3.046 44.213 1.00 79.00 338 ASN A CA 1
ATOM 2857 C C . ASN A 1 338 ? -19.163 -3.891 42.973 1.00 79.00 338 ASN A C 1
ATOM 2859 O O . ASN A 1 338 ? -20.262 -3.755 42.437 1.00 79.00 338 ASN A O 1
ATOM 2863 N N . ILE A 1 339 ? -18.233 -4.733 42.504 1.00 80.25 339 ILE A N 1
ATOM 2864 C CA . ILE A 1 339 ? -18.388 -5.590 41.317 1.00 80.25 339 ILE A CA 1
ATOM 2865 C C . ILE A 1 339 ? -19.091 -6.913 41.662 1.00 80.25 339 ILE A C 1
ATOM 2867 O O . ILE A 1 339 ? -19.617 -7.586 40.774 1.00 80.25 339 ILE A O 1
ATOM 2871 N N . VAL A 1 340 ? -19.169 -7.262 42.949 1.00 66.12 340 VAL A N 1
ATOM 2872 C CA . VAL A 1 340 ? -19.901 -8.435 43.441 1.00 66.12 340 VAL A CA 1
ATOM 2873 C C . VAL A 1 340 ? -21.403 -8.200 43.222 1.00 66.12 340 VAL A C 1
ATOM 2875 O O . VAL A 1 340 ? -22.002 -7.310 43.828 1.00 66.12 340 VAL A O 1
ATOM 2878 N N . VAL A 1 341 ? -22.002 -8.945 42.284 1.00 59.28 341 VAL A N 1
ATOM 2879 C CA . VAL A 1 341 ? -23.307 -8.623 41.666 1.00 59.28 341 VAL A CA 1
ATOM 2880 C C . VAL A 1 3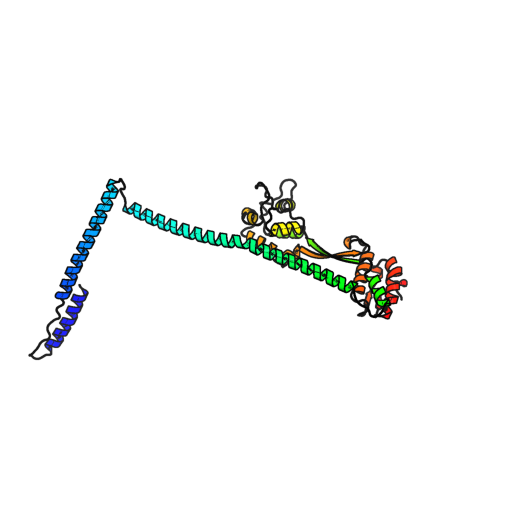41 ? -24.299 -9.772 41.621 1.00 59.28 341 VAL A C 1
ATOM 2882 O O . VAL A 1 341 ? -23.987 -10.836 41.046 1.00 59.28 341 VAL A O 1
#

Foldseek 3Di:
DVVVVVVQVVVQVVQVVVQVVDDDDDRDDRDDCPVVVVVVVVVVVVVVVVVVVVVVVVVVVQVVVVVVVNNCPPVVVVVVVVVVVVVVVVVVVVVVVVVVVVVVVVPLVVLLVLLVVVVVVLVVVQVVQVVVVVCLLPPDDPDPLLNVLLCVLCPQKDWGKDKFFALVLVVVVVVVWWDCVQLPDDDPDHSSNSSCQQQVDDDPVSLSCQSNQHFDGDDPPDDGGGHNVVVLVPCNGTDDVRSVVSNVLSNDPVNCCRGIDIDIFMGGNNHTLVPDDQQRNLSNVVSVVCSVAVQDDEAEEEASVVRHDPCCQQVPVQVSCVSSVVRHHYHYHHPDPSNVD

InterPro domains:
  IPR027417 P-loop containing nucleoside triphosphate hydrolase [G3DSA:3.40.50.300] (227-341)